Protein AF-0000000085035327 (afdb_homodimer)

pLDDT: mean 97.81, std 3.13, range [73.12, 98.94]

Sequence (186 aa):
MPELVRAHLRIYGRVQGVFFRSTMREVALELGVNGWVRNMPDGSVEAVVEGEREKVEELIKWAHRGPPLAKVERVEVRWESYRGDWEGFSVVRMPELVRAHLRIYGRVQGVFFRSTMREVALELGVNGWVRNMPDGSVEAVVEGEREKVEELIKWAHRGPPLAKVERVEVRWESYRGDWEGFSVVR

Radius of gyration: 16.23 Å; Cα contacts (8 Å, |Δi|>4): 440; chains: 2; bounding box: 36×45×38 Å

InterPro domains:
  IPR001792 Acylphosphatase-like domain [PF00708] (8-90)
  IPR001792 Acylphosphatase-like domain [PS51160] (6-93)
  IPR017968 Acylphosphatase, conserved site [PS00150] (11-21)
  IPR017968 Acylphosphatase, conserved site [PS00151] (35-51)
  IPR020456 Acylphosphatase [PR00112] (6-21)
  IPR020456 Acylphosphatase [PR00112] (27-52)
  IPR020456 Acylphosphatase [PTHR47268] (5-91)
  IPR036046 Acylphosphatase-like domain superfamily [SSF54975] (3-92)

Organism: Korarchaeum cryptofilum (strain OPF8) (NCBI:txid374847)

Secondary structure (DSSP, 8-state):
-PPEEEEEEEEEEE-SSSSHHHHHHHHHHHHT-EEEEEE-TTS-EEEEEEEEHHHHHHHHHHHTT-STT-EEEEEEEEEEE-----SSEEE--/-PPEEEEEEEEEEE-SSSSHHHHHHHHHHHHT-EEEEEE-TTS-EEEEEEEEHHHHHHHHHHHTT-STT-EEEEEEEEEEE-----SSEEE--

Structure (mmCIF, N/CA/C/O backbone):
data_AF-0000000085035327-model_v1
#
loop_
_entity.id
_entity.type
_entity.pdbx_description
1 polymer Acylphosphatase
#
loop_
_atom_site.group_PDB
_atom_site.id
_atom_site.type_symbol
_atom_site.label_atom_id
_atom_site.label_alt_id
_atom_site.label_comp_id
_atom_site.label_asym_id
_atom_site.label_entity_id
_atom_site.label_seq_id
_atom_site.pdbx_PDB_ins_code
_atom_site.Cartn_x
_atom_site.Cartn_y
_atom_site.Cartn_z
_atom_site.occupancy
_atom_site.B_iso_or_equiv
_atom_site.auth_seq_id
_atom_site.auth_comp_id
_atom_site.auth_asym_id
_atom_site.auth_atom_id
_atom_site.pdbx_PDB_model_num
ATOM 1 N N . MET A 1 1 ? -17.453 -12.453 9.977 1 73.25 1 MET A N 1
ATOM 2 C CA . MET A 1 1 ? -16.688 -13.266 9.039 1 73.25 1 MET A CA 1
ATOM 3 C C . MET A 1 1 ? -15.57 -12.438 8.398 1 73.25 1 MET A C 1
ATOM 5 O O . MET A 1 1 ? -15.711 -11.227 8.227 1 73.25 1 MET A O 1
ATOM 9 N N . PRO A 1 2 ? -14.414 -12.992 8.227 1 86.5 2 PRO A N 1
ATOM 10 C CA . PRO A 1 2 ? -13.375 -12.141 7.656 1 86.5 2 PRO A CA 1
ATOM 11 C C . PRO A 1 2 ? -13.734 -11.617 6.266 1 86.5 2 PRO A C 1
ATOM 13 O O . PRO A 1 2 ? -14.398 -12.32 5.496 1 86.5 2 PRO A O 1
ATOM 16 N N . GLU A 1 3 ? -13.461 -10.336 5.969 1 93.69 3 GLU A N 1
ATOM 17 C CA . GLU A 1 3 ? -13.719 -9.711 4.672 1 93.69 3 GLU A CA 1
ATOM 18 C C . GLU A 1 3 ? -12.781 -10.266 3.6 1 93.69 3 GLU A C 1
ATOM 20 O O . GLU A 1 3 ? -11.562 -10.297 3.783 1 93.69 3 GLU A O 1
ATOM 25 N N . LEU A 1 4 ? -13.422 -10.883 2.527 1 97.88 4 LEU A N 1
ATOM 26 C CA . LEU A 1 4 ? -12.641 -11.336 1.386 1 97.88 4 LEU A CA 1
ATOM 27 C C . LEU A 1 4 ? -12.484 -10.227 0.352 1 97.88 4 LEU A C 1
ATOM 29 O O . LEU A 1 4 ? -13.453 -9.555 0.01 1 97.88 4 LEU A O 1
ATOM 33 N N . VAL A 1 5 ? -11.234 -10.086 -0.165 1 98.25 5 VAL A N 1
ATOM 34 C CA . VAL A 1 5 ? -10.977 -8.984 -1.091 1 98.25 5 VAL A CA 1
ATOM 35 C C . VAL A 1 5 ? -10.047 -9.453 -2.205 1 98.25 5 VAL A C 1
ATOM 37 O O . VAL A 1 5 ? -9.555 -10.586 -2.172 1 98.25 5 VAL A O 1
ATOM 40 N N . ARG A 1 6 ? -9.922 -8.609 -3.219 1 98.69 6 ARG A N 1
ATOM 41 C CA . ARG A 1 6 ? -8.938 -8.719 -4.293 1 98.69 6 ARG A CA 1
ATOM 42 C C . ARG A 1 6 ? -8.148 -7.422 -4.453 1 98.69 6 ARG A C 1
ATOM 44 O O . ARG A 1 6 ? -8.719 -6.328 -4.367 1 98.69 6 ARG A O 1
ATOM 51 N N . ALA A 1 7 ? -6.879 -7.52 -4.672 1 98.81 7 ALA A N 1
ATOM 52 C CA . ALA A 1 7 ? -6.027 -6.367 -4.949 1 98.81 7 ALA A CA 1
ATOM 53 C C . ALA A 1 7 ? -5.176 -6.602 -6.195 1 98.81 7 ALA A C 1
ATOM 55 O O . ALA A 1 7 ? -4.602 -7.684 -6.363 1 98.81 7 ALA A O 1
ATOM 56 N N . HIS A 1 8 ? -5.172 -5.668 -7.039 1 98.88 8 HIS A N 1
ATOM 57 C CA . HIS A 1 8 ? -4.258 -5.602 -8.172 1 98.88 8 HIS A CA 1
ATOM 58 C C . HIS A 1 8 ? -3.074 -4.688 -7.875 1 98.88 8 HIS A C 1
ATOM 60 O O . HIS A 1 8 ? -3.256 -3.504 -7.582 1 98.88 8 HIS A O 1
ATOM 66 N N . LEU A 1 9 ? -1.838 -5.242 -7.98 1 98.94 9 LEU A N 1
ATOM 67 C CA . LEU A 1 9 ? -0.626 -4.523 -7.598 1 98.94 9 LEU A CA 1
ATOM 68 C C . LEU A 1 9 ? 0.247 -4.246 -8.812 1 98.94 9 LEU A C 1
ATOM 70 O O . LEU A 1 9 ? 0.377 -5.094 -9.703 1 98.94 9 LEU A O 1
ATOM 74 N N . ARG A 1 10 ? 0.865 -3.064 -8.844 1 98.94 10 ARG A N 1
ATOM 75 C CA . ARG A 1 10 ? 2.01 -2.742 -9.688 1 98.94 10 ARG A CA 1
ATOM 76 C C . ARG A 1 10 ? 3.176 -2.223 -8.852 1 98.94 10 ARG A C 1
ATOM 78 O O . ARG A 1 10 ? 3.025 -1.265 -8.094 1 98.94 10 ARG A O 1
ATOM 85 N N . ILE A 1 11 ? 4.227 -2.883 -9 1 98.88 11 ILE A N 1
ATOM 86 C CA . ILE A 1 11 ? 5.391 -2.594 -8.172 1 98.88 11 ILE A CA 1
ATOM 87 C C . ILE A 1 11 ? 6.539 -2.102 -9.055 1 98.88 11 ILE A C 1
ATOM 89 O O . ILE A 1 11 ? 6.883 -2.738 -10.055 1 98.88 11 ILE A O 1
ATOM 93 N N . TYR A 1 12 ? 7.133 -0.943 -8.719 1 98.88 12 TYR A N 1
ATOM 94 C CA . TYR A 1 12 ? 8.148 -0.275 -9.523 1 98.88 12 TYR A CA 1
ATOM 95 C C . TYR A 1 12 ? 9.445 -0.12 -8.742 1 98.88 12 TYR A C 1
ATOM 97 O O . TYR A 1 12 ? 9.43 -0.033 -7.516 1 98.88 12 TYR A O 1
ATOM 105 N N . GLY A 1 13 ? 10.648 0.052 -9.492 1 98.69 13 GLY A N 1
ATOM 106 C CA . GLY A 1 13 ? 11.984 0.155 -8.938 1 98.69 13 GLY A CA 1
ATOM 107 C C . GLY A 1 13 ? 12.938 -0.904 -9.469 1 98.69 13 GLY A C 1
ATOM 108 O O . GLY A 1 13 ? 12.797 -1.354 -10.609 1 98.69 13 GLY A O 1
ATOM 109 N N . ARG A 1 14 ? 13.953 -1.215 -8.742 1 98.56 14 ARG A N 1
ATOM 110 C CA . ARG A 1 14 ? 14.758 -2.404 -9.016 1 98.56 14 ARG A CA 1
ATOM 111 C C . ARG A 1 14 ? 14.07 -3.66 -8.5 1 98.56 14 ARG A C 1
ATOM 113 O O . ARG A 1 14 ? 14.328 -4.102 -7.375 1 98.56 14 ARG A O 1
ATOM 120 N N . VAL A 1 15 ? 13.188 -4.234 -9.352 1 98.81 15 VAL A N 1
ATOM 121 C CA . VAL A 1 15 ? 12.305 -5.285 -8.844 1 98.81 15 VAL A CA 1
ATOM 122 C C . VAL A 1 15 ? 12.383 -6.508 -9.758 1 98.81 15 VAL A C 1
ATOM 124 O O . VAL A 1 15 ? 11.672 -7.492 -9.547 1 98.81 15 VAL A O 1
ATOM 127 N N . GLN A 1 16 ? 13.094 -6.395 -10.852 1 98.44 16 GLN A N 1
ATOM 128 C CA . GLN A 1 16 ? 13.398 -7.562 -11.664 1 98.44 16 GLN A CA 1
ATOM 129 C C . GLN A 1 16 ? 14.867 -7.961 -11.531 1 98.44 16 GLN A C 1
ATOM 131 O O . GLN A 1 16 ? 15.711 -7.129 -11.203 1 98.44 16 GLN A O 1
ATOM 136 N N . GLY A 1 17 ? 15.039 -9.312 -11.773 1 97.81 17 GLY A N 1
ATOM 137 C CA . GLY A 1 17 ? 16.391 -9.82 -11.602 1 97.81 17 GLY A CA 1
ATOM 138 C C . GLY A 1 17 ? 16.812 -9.922 -10.148 1 97.81 17 GLY A C 1
ATOM 139 O O . GLY A 1 17 ? 18 -10.016 -9.852 1 97.81 17 GLY A O 1
ATOM 140 N N . VAL A 1 18 ? 15.875 -9.898 -9.273 1 98.56 18 VAL A N 1
ATOM 141 C CA . VAL A 1 18 ? 16.172 -9.906 -7.844 1 98.56 18 VAL A CA 1
ATOM 142 C C . VAL A 1 18 ? 15.312 -10.945 -7.137 1 98.56 18 VAL A C 1
ATOM 144 O O . VAL A 1 18 ? 14.953 -10.773 -5.969 1 98.56 18 VAL A O 1
ATOM 147 N N . PHE A 1 19 ? 14.703 -11.938 -7.773 1 98.25 19 PHE A N 1
ATOM 148 C CA . PHE A 1 19 ? 13.914 -13.047 -7.266 1 98.25 19 PHE A CA 1
ATOM 149 C C . PHE A 1 19 ? 12.617 -12.547 -6.641 1 98.25 19 PHE A C 1
ATOM 151 O O . PHE A 1 19 ? 12.125 -13.125 -5.668 1 98.25 19 PHE A O 1
ATOM 158 N N . PHE A 1 20 ? 12.086 -11.492 -7.133 1 98.81 20 PHE A N 1
ATOM 159 C CA . PHE A 1 20 ? 10.867 -10.898 -6.586 1 98.81 20 PHE A CA 1
ATOM 160 C C . PHE A 1 20 ? 9.695 -11.875 -6.691 1 98.81 20 PHE A C 1
ATOM 162 O O . PHE A 1 20 ? 8.992 -12.109 -5.707 1 98.81 20 PHE A O 1
ATOM 169 N N . ARG A 1 21 ? 9.555 -12.414 -7.875 1 98.81 21 ARG A N 1
ATOM 170 C CA . ARG A 1 21 ? 8.398 -13.266 -8.148 1 98.81 21 ARG A CA 1
ATOM 171 C C . ARG A 1 21 ? 8.43 -14.516 -7.273 1 98.81 21 ARG A C 1
ATOM 173 O O . ARG A 1 21 ? 7.422 -14.883 -6.668 1 98.81 21 ARG A O 1
ATOM 180 N N . SER A 1 22 ? 9.547 -15.133 -7.23 1 98.56 22 SER A N 1
ATOM 181 C CA . SER A 1 22 ? 9.656 -16.375 -6.461 1 98.56 22 SER A CA 1
ATOM 182 C C . SER A 1 22 ? 9.43 -16.125 -4.973 1 98.56 22 SER A C 1
ATOM 184 O O . SER A 1 22 ? 8.734 -16.891 -4.305 1 98.56 22 SER A O 1
ATOM 186 N N . THR A 1 23 ? 10.008 -15.078 -4.465 1 98.81 23 THR A N 1
ATOM 187 C CA . THR A 1 23 ? 9.859 -14.75 -3.049 1 98.81 23 THR A CA 1
ATOM 188 C C . THR A 1 23 ? 8.422 -14.352 -2.732 1 98.81 23 THR A C 1
ATOM 190 O O . THR A 1 23 ? 7.879 -14.734 -1.693 1 98.81 23 THR A O 1
ATOM 193 N N . MET A 1 24 ? 7.781 -13.547 -3.645 1 98.81 24 MET A N 1
ATOM 194 C CA . MET A 1 24 ? 6.387 -13.18 -3.43 1 98.81 24 MET A CA 1
ATOM 195 C C . MET A 1 24 ? 5.504 -14.43 -3.348 1 98.81 24 MET A C 1
ATOM 197 O O . MET A 1 24 ? 4.59 -14.492 -2.525 1 98.81 24 MET A O 1
ATOM 201 N N . ARG A 1 25 ? 5.781 -15.344 -4.199 1 98.88 25 ARG A N 1
ATOM 202 C CA . ARG A 1 25 ? 5.02 -16.578 -4.168 1 98.88 25 ARG A CA 1
ATOM 203 C C . ARG A 1 25 ? 5.156 -17.266 -2.812 1 98.88 25 ARG A C 1
ATOM 205 O O . ARG A 1 25 ? 4.168 -17.75 -2.248 1 98.88 25 ARG A O 1
ATOM 212 N N . GLU A 1 26 ? 6.305 -17.391 -2.262 1 98.81 26 GLU A N 1
ATOM 213 C CA . GLU A 1 26 ? 6.531 -18 -0.959 1 98.81 26 GLU A CA 1
ATOM 214 C C . GLU A 1 26 ? 5.766 -17.266 0.139 1 98.81 26 GLU A C 1
ATOM 216 O O . GLU A 1 26 ? 5.109 -17.906 0.972 1 98.81 26 GLU A O 1
ATOM 221 N N . VAL A 1 27 ? 5.852 -15.969 0.142 1 98.81 27 VAL A N 1
ATOM 222 C CA . VAL A 1 27 ? 5.16 -15.148 1.132 1 98.81 27 VAL A CA 1
ATOM 223 C C . VAL A 1 27 ? 3.65 -15.352 1.004 1 98.81 27 VAL A C 1
ATOM 225 O O . VAL A 1 27 ? 2.951 -15.508 2.006 1 98.81 27 VAL A O 1
ATOM 228 N N . ALA A 1 28 ? 3.137 -15.312 -0.237 1 98.88 28 ALA A N 1
ATOM 229 C CA . ALA A 1 28 ? 1.71 -15.484 -0.497 1 98.88 28 ALA A CA 1
ATOM 230 C C . ALA A 1 28 ? 1.211 -16.828 0.036 1 98.88 28 ALA A C 1
ATOM 232 O O . ALA A 1 28 ? 0.159 -16.891 0.675 1 98.88 28 ALA A O 1
ATOM 233 N N . LEU A 1 29 ? 1.934 -17.828 -0.194 1 98.75 29 LEU A N 1
ATOM 234 C CA . LEU A 1 29 ? 1.554 -19.172 0.25 1 98.75 29 LEU A CA 1
ATOM 235 C C . LEU A 1 29 ? 1.565 -19.25 1.772 1 98.75 29 LEU A C 1
ATOM 237 O O . LEU A 1 29 ? 0.668 -19.859 2.371 1 98.75 29 LEU A O 1
ATOM 241 N N . GLU A 1 30 ? 2.525 -18.734 2.393 1 98.81 30 GLU A N 1
ATOM 242 C CA . GLU A 1 30 ? 2.6 -18.703 3.852 1 98.81 30 GLU A CA 1
ATOM 243 C C . GLU A 1 30 ? 1.402 -17.969 4.449 1 98.81 30 GLU A C 1
ATOM 245 O O . GLU A 1 30 ? 0.891 -18.359 5.5 1 98.81 30 GLU A O 1
ATOM 250 N N . LEU A 1 31 ? 0.979 -16.922 3.807 1 98.56 31 LEU A N 1
ATOM 251 C CA . LEU A 1 31 ? -0.127 -16.109 4.289 1 98.56 31 LEU A CA 1
ATOM 252 C C . LEU A 1 31 ? -1.468 -16.75 3.959 1 98.56 31 LEU A C 1
ATOM 254 O O . LEU A 1 31 ? -2.5 -16.375 4.52 1 98.56 31 LEU A O 1
ATOM 258 N N . GLY A 1 32 ? -1.414 -17.641 3.016 1 98.5 32 GLY A N 1
ATOM 259 C CA . GLY A 1 32 ? -2.639 -18.312 2.615 1 98.5 32 GLY A CA 1
ATOM 260 C C . GLY A 1 32 ? -3.49 -17.484 1.668 1 98.5 32 GLY A C 1
ATOM 261 O O . GLY A 1 32 ? -4.723 -17.531 1.736 1 98.5 32 GLY A O 1
ATOM 262 N N . VAL A 1 33 ? -2.926 -16.688 0.826 1 98.69 33 VAL A N 1
ATOM 263 C CA . VAL A 1 33 ? -3.654 -15.922 -0.178 1 98.69 33 VAL A CA 1
ATOM 264 C C . VAL A 1 33 ? -3.404 -16.516 -1.563 1 98.69 33 VAL A C 1
ATOM 266 O O . VAL A 1 33 ? -2.432 -17.234 -1.769 1 98.69 33 VAL A O 1
ATOM 269 N N . ASN A 1 34 ? -4.309 -16.203 -2.494 1 98.88 34 ASN A N 1
ATOM 270 C CA . ASN A 1 34 ? -4.293 -16.781 -3.832 1 98.88 34 ASN A CA 1
ATOM 271 C C . ASN A 1 34 ? -4.051 -15.727 -4.902 1 98.88 34 ASN A C 1
ATOM 273 O O . ASN A 1 34 ? -4.246 -14.531 -4.656 1 98.88 34 ASN A O 1
ATOM 277 N N . GLY A 1 35 ? -3.617 -16.125 -6.117 1 98.81 35 GLY A N 1
ATOM 278 C CA . GLY A 1 35 ? -3.418 -15.188 -7.219 1 98.81 35 GLY A CA 1
ATOM 279 C C . GLY A 1 35 ? -2.197 -15.516 -8.055 1 98.81 35 GLY A C 1
ATOM 280 O O . GLY A 1 35 ? -1.88 -16.688 -8.281 1 98.81 35 GLY A O 1
ATOM 281 N N . TRP A 1 36 ? -1.541 -14.398 -8.609 1 98.94 36 TRP A N 1
ATOM 282 C CA . TRP A 1 36 ? -0.37 -14.609 -9.453 1 98.94 36 TRP A CA 1
ATOM 283 C C . TRP A 1 36 ? 0.516 -13.367 -9.484 1 98.94 36 TRP A C 1
ATOM 285 O O . TRP A 1 36 ? 0.094 -12.289 -9.062 1 98.94 36 TRP A O 1
ATOM 295 N N . VAL A 1 37 ? 1.728 -13.57 -9.883 1 98.94 37 VAL A N 1
ATOM 296 C CA . VAL A 1 37 ? 2.713 -12.508 -10.055 1 98.94 37 VAL A CA 1
ATOM 297 C C . VAL A 1 37 ? 3.459 -12.703 -11.375 1 98.94 37 VAL A C 1
ATOM 299 O O . VAL A 1 37 ? 3.707 -13.836 -11.797 1 98.94 37 VAL A O 1
ATOM 302 N N . ARG A 1 38 ? 3.867 -11.617 -11.992 1 98.75 38 ARG A N 1
ATOM 303 C CA . ARG A 1 38 ? 4.633 -11.695 -13.234 1 98.75 38 ARG A CA 1
ATOM 304 C C . ARG A 1 38 ? 5.496 -10.461 -13.43 1 98.75 38 ARG A C 1
ATOM 306 O O . ARG A 1 38 ? 5.199 -9.398 -12.883 1 98.75 38 ARG A O 1
ATOM 313 N N . ASN A 1 39 ? 6.531 -10.602 -14.25 1 98.69 39 ASN A N 1
ATOM 314 C CA . ASN A 1 39 ? 7.316 -9.469 -14.719 1 98.69 39 ASN A CA 1
ATOM 315 C C . ASN A 1 39 ? 6.652 -8.781 -15.914 1 98.69 39 ASN A C 1
ATOM 317 O O . ASN A 1 39 ? 6.109 -9.445 -16.797 1 98.69 39 ASN A O 1
ATOM 321 N N . MET A 1 40 ? 6.734 -7.465 -15.961 1 98.69 40 MET A N 1
ATOM 322 C CA . MET A 1 40 ? 6.211 -6.691 -17.078 1 98.69 40 MET A CA 1
ATOM 323 C C . MET A 1 40 ? 7.344 -6.184 -17.969 1 98.69 40 MET A C 1
ATOM 325 O O . MET A 1 40 ? 8.461 -5.965 -17.484 1 98.69 40 MET A O 1
ATOM 329 N N . PRO A 1 41 ? 7.062 -5.957 -19.25 1 97.75 41 PRO A N 1
ATOM 330 C CA . PRO A 1 41 ? 8.094 -5.496 -20.172 1 97.75 41 PRO A CA 1
ATOM 331 C C . PRO A 1 41 ? 8.695 -4.148 -19.766 1 97.75 41 PRO A C 1
ATOM 333 O O . PRO A 1 41 ? 9.844 -3.85 -20.109 1 97.75 41 PRO A O 1
ATOM 336 N N . ASP A 1 42 ? 8.023 -3.369 -19.016 1 98.19 42 ASP A N 1
ATOM 337 C CA . ASP A 1 42 ? 8.484 -2.033 -18.641 1 98.19 42 ASP A CA 1
ATOM 338 C C . ASP A 1 42 ? 9.391 -2.08 -17.422 1 98.19 42 ASP A C 1
ATOM 340 O O . ASP A 1 42 ? 9.773 -1.039 -16.875 1 98.19 42 ASP A O 1
ATOM 344 N N . GLY A 1 43 ? 9.656 -3.232 -16.906 1 98.44 43 GLY A N 1
ATOM 345 C CA . GLY A 1 43 ? 10.57 -3.385 -15.797 1 98.44 43 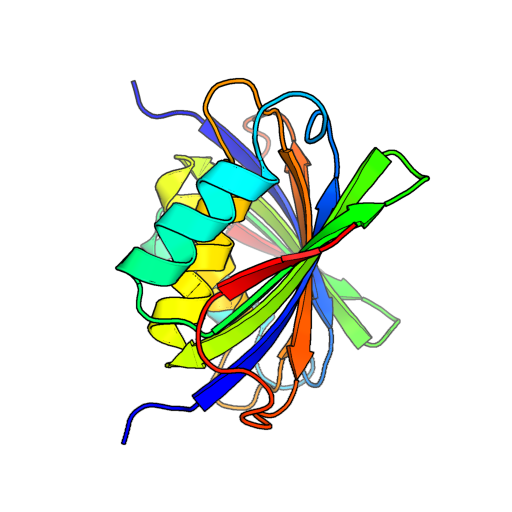GLY A CA 1
ATOM 346 C C . GLY A 1 43 ? 9.867 -3.516 -14.461 1 98.44 43 GLY A C 1
ATOM 347 O O . GLY A 1 43 ? 10.508 -3.795 -13.438 1 98.44 43 GLY A O 1
ATOM 348 N N . SER A 1 44 ? 8.562 -3.34 -14.469 1 98.75 44 SER A N 1
ATOM 349 C CA . SER A 1 44 ? 7.797 -3.459 -13.227 1 98.75 44 SER A CA 1
ATOM 350 C C . SER A 1 44 ? 7.367 -4.898 -12.984 1 98.75 44 SER A C 1
ATOM 352 O O . SER A 1 44 ? 7.617 -5.781 -13.805 1 98.75 44 SER A O 1
ATOM 354 N N . VAL A 1 45 ? 6.848 -5.105 -11.734 1 98.88 45 VAL A N 1
ATOM 355 C CA . VAL A 1 45 ? 6.207 -6.363 -11.367 1 98.88 45 VAL A CA 1
ATOM 356 C C . VAL A 1 45 ? 4.707 -6.145 -11.18 1 98.88 45 VAL A C 1
ATOM 358 O O . VAL A 1 45 ? 4.289 -5.145 -10.586 1 98.88 45 VAL A O 1
ATOM 361 N N . GLU A 1 46 ? 3.988 -7.066 -11.75 1 98.94 46 GLU A N 1
ATOM 362 C CA . GLU A 1 46 ? 2.535 -7.055 -11.617 1 98.94 46 GLU A CA 1
ATOM 363 C C . GLU A 1 46 ? 2.047 -8.266 -10.82 1 98.94 46 GLU A C 1
ATOM 365 O O . GLU A 1 46 ? 2.562 -9.375 -10.984 1 98.94 46 GLU A O 1
ATOM 370 N N . ALA A 1 47 ? 1.01 -8.047 -9.977 1 98.94 47 ALA A N 1
ATOM 371 C CA . ALA A 1 47 ? 0.424 -9.172 -9.25 1 98.94 47 ALA A CA 1
ATOM 372 C C . ALA A 1 47 ? -1.062 -8.938 -8.992 1 98.94 47 ALA A C 1
ATOM 374 O O . ALA A 1 47 ? -1.504 -7.797 -8.852 1 98.94 47 ALA A O 1
ATOM 375 N N . VAL A 1 48 ? -1.817 -10.031 -8.938 1 98.88 48 VAL A N 1
ATOM 376 C CA . VAL A 1 48 ? -3.176 -10.047 -8.406 1 98.88 48 VAL A CA 1
ATOM 377 C C . VAL A 1 48 ? -3.252 -10.992 -7.211 1 98.88 48 VAL A C 1
ATOM 379 O O . VAL A 1 48 ? -2.752 -12.117 -7.27 1 98.88 48 VAL A O 1
ATOM 382 N N . VAL A 1 49 ? -3.84 -10.508 -6.164 1 98.81 49 VAL A N 1
ATOM 383 C CA . VAL A 1 49 ? -3.887 -11.258 -4.914 1 98.81 49 VAL A CA 1
ATOM 384 C C . VAL A 1 49 ? -5.316 -11.289 -4.379 1 98.81 49 VAL A C 1
ATOM 386 O O . VAL A 1 49 ? -6.008 -10.266 -4.387 1 98.81 49 VAL A O 1
ATOM 389 N N . GLU A 1 50 ? -5.734 -12.438 -3.85 1 98.62 50 GLU A N 1
ATOM 390 C CA . GLU A 1 50 ? -7.066 -12.625 -3.279 1 98.62 50 GLU A CA 1
ATOM 391 C C . GLU A 1 50 ? -6.992 -13.352 -1.94 1 98.62 50 GLU A C 1
ATOM 393 O O . GLU A 1 50 ? -6.164 -14.25 -1.759 1 98.62 50 GLU A O 1
ATOM 398 N N . GLY A 1 51 ? -7.949 -12.969 -1.03 1 98.44 51 GLY A N 1
ATOM 399 C CA . GLY A 1 51 ? -8.039 -13.625 0.262 1 98.44 51 GLY A CA 1
ATOM 400 C C . GLY A 1 51 ? -8.602 -12.727 1.35 1 98.44 51 GLY A C 1
ATOM 401 O O . GLY A 1 51 ? -9.305 -11.758 1.061 1 98.44 51 GLY A O 1
ATOM 402 N N . GLU A 1 52 ? -8.367 -13.148 2.584 1 98.25 52 GLU A N 1
ATOM 403 C CA . GLU A 1 52 ? -8.766 -12.305 3.705 1 98.25 52 GLU A CA 1
ATOM 404 C C . GLU A 1 52 ? -8.047 -10.953 3.66 1 98.25 52 GLU A C 1
ATOM 406 O O . GLU A 1 52 ? -6.836 -10.898 3.428 1 98.25 52 GLU A O 1
ATOM 411 N N . ARG A 1 53 ? -8.789 -9.914 3.891 1 97.75 53 ARG A N 1
ATOM 412 C CA . ARG A 1 53 ? -8.273 -8.562 3.748 1 97.75 53 ARG A CA 1
ATOM 413 C C . ARG A 1 53 ? -6.973 -8.383 4.531 1 97.75 53 ARG A C 1
ATOM 415 O O . ARG A 1 53 ? -5.996 -7.844 4.008 1 97.75 53 ARG A O 1
ATOM 422 N N . GLU A 1 54 ? -6.953 -8.844 5.754 1 97.44 54 GLU A N 1
ATOM 423 C CA . GLU A 1 54 ? -5.777 -8.664 6.602 1 97.44 54 GLU A CA 1
ATOM 424 C C . GLU A 1 54 ? -4.555 -9.359 6.004 1 97.44 54 GLU A C 1
ATOM 426 O O . GLU A 1 54 ? -3.438 -8.844 6.094 1 97.44 54 GLU A O 1
ATOM 431 N N . LYS A 1 55 ? -4.758 -10.484 5.469 1 98.56 55 LYS A N 1
ATOM 432 C CA . LYS A 1 55 ? -3.666 -11.25 4.863 1 98.56 55 LYS A CA 1
ATOM 433 C C . LYS A 1 55 ? -3.182 -10.586 3.58 1 98.56 55 LYS A C 1
ATOM 435 O O . LYS A 1 55 ? -1.98 -10.547 3.307 1 98.56 55 LYS A O 1
ATOM 440 N N . VAL A 1 56 ? -4.125 -10.055 2.803 1 98.75 56 VAL A N 1
ATOM 441 C CA . VAL A 1 56 ? -3.773 -9.312 1.595 1 98.75 56 VAL A CA 1
ATOM 442 C C . VAL A 1 56 ? -2.971 -8.07 1.967 1 98.75 56 VAL A C 1
ATOM 444 O O . VAL A 1 56 ? -1.961 -7.758 1.328 1 98.75 56 VAL A O 1
ATOM 447 N N . GLU A 1 57 ? -3.4 -7.383 2.992 1 98.25 57 GLU A N 1
ATOM 448 C CA . GLU A 1 57 ? -2.693 -6.195 3.463 1 98.25 57 GLU A CA 1
ATOM 449 C C . GLU A 1 57 ? -1.278 -6.543 3.922 1 98.25 57 GLU A C 1
ATOM 451 O O . GLU A 1 57 ? -0.35 -5.754 3.736 1 98.25 57 GLU A O 1
ATOM 456 N N . GLU A 1 58 ? -1.124 -7.695 4.504 1 98.38 58 GLU A N 1
ATOM 457 C CA . GLU A 1 58 ? 0.207 -8.133 4.914 1 98.38 58 GLU A CA 1
ATOM 458 C C . GLU A 1 58 ? 1.109 -8.367 3.707 1 98.38 58 GLU A C 1
ATOM 460 O O . GLU A 1 58 ? 2.297 -8.039 3.74 1 98.38 58 GLU A O 1
ATOM 465 N N . LEU A 1 59 ? 0.583 -8.945 2.686 1 98.81 59 LEU A N 1
ATOM 466 C CA . LEU A 1 59 ? 1.378 -9.148 1.479 1 98.81 59 LEU A CA 1
ATOM 467 C C . LEU A 1 59 ? 1.76 -7.812 0.85 1 98.81 59 LEU A C 1
ATOM 469 O O . LEU A 1 59 ? 2.873 -7.656 0.343 1 98.81 59 LEU A O 1
ATOM 473 N N . ILE A 1 60 ? 0.814 -6.887 0.848 1 98.81 60 ILE A N 1
ATOM 474 C CA . ILE A 1 60 ? 1.081 -5.559 0.312 1 98.81 60 ILE A CA 1
ATOM 475 C C . ILE A 1 60 ? 2.188 -4.887 1.121 1 98.81 60 ILE A C 1
ATOM 477 O O . ILE A 1 60 ? 3.084 -4.254 0.556 1 98.81 60 ILE A O 1
ATOM 481 N N . LYS A 1 61 ? 2.104 -5.039 2.436 1 98.38 61 LYS A N 1
ATOM 482 C CA . LYS A 1 61 ? 3.158 -4.527 3.305 1 98.38 61 LYS A CA 1
ATOM 483 C C . LYS A 1 61 ? 4.52 -5.094 2.912 1 98.38 61 LYS A C 1
ATOM 485 O O . LYS A 1 61 ? 5.492 -4.348 2.777 1 98.38 61 LYS A O 1
ATOM 490 N N . TRP A 1 62 ? 4.609 -6.328 2.695 1 98.62 62 TRP A N 1
ATOM 491 C CA . TRP A 1 62 ? 5.848 -6.961 2.252 1 98.62 62 TRP A CA 1
ATOM 492 C C . TRP A 1 62 ? 6.297 -6.402 0.907 1 98.62 62 TRP A C 1
ATOM 494 O O . TRP A 1 62 ? 7.488 -6.18 0.688 1 98.62 62 TRP A O 1
ATOM 504 N N . ALA A 1 63 ? 5.328 -6.215 -0.042 1 98.75 63 ALA A N 1
ATOM 505 C CA . ALA A 1 63 ? 5.637 -5.766 -1.397 1 98.75 63 ALA A CA 1
ATOM 506 C C . ALA A 1 63 ? 6.316 -4.402 -1.384 1 98.75 63 ALA A C 1
ATOM 508 O O . ALA A 1 63 ? 7.074 -4.066 -2.299 1 98.75 63 ALA A O 1
ATOM 509 N N . HIS A 1 64 ? 6.066 -3.588 -0.375 1 98.25 64 HIS A N 1
ATOM 510 C CA . HIS A 1 64 ? 6.711 -2.287 -0.233 1 98.25 64 HIS A CA 1
ATOM 511 C C . HIS A 1 64 ? 8.195 -2.438 0.077 1 98.25 64 HIS A C 1
ATOM 513 O O . HIS A 1 64 ? 8.969 -1.49 -0.087 1 98.25 64 HIS A O 1
ATOM 519 N N . ARG A 1 65 ? 8.609 -3.602 0.522 1 96.88 65 ARG A N 1
ATOM 520 C CA . ARG A 1 65 ? 10 -3.898 0.839 1 96.88 65 ARG A CA 1
ATOM 521 C C . ARG A 1 65 ? 10.633 -4.766 -0.243 1 96.88 65 ARG A C 1
ATOM 523 O O . ARG A 1 65 ? 11.648 -4.387 -0.831 1 96.88 65 ARG A O 1
ATOM 530 N N . GLY A 1 66 ? 9.906 -5.852 -0.524 1 98.12 66 GLY A N 1
ATOM 531 C CA . GLY A 1 66 ? 10.414 -6.812 -1.489 1 98.12 66 GLY A CA 1
ATOM 532 C C . GLY A 1 66 ? 11.523 -7.691 -0.933 1 98.12 66 GLY A C 1
ATOM 533 O O . GLY A 1 66 ? 11.773 -7.688 0.273 1 98.12 66 GLY A O 1
ATOM 534 N N . PRO A 1 67 ? 12.102 -8.516 -1.873 1 98.44 67 PRO A N 1
ATOM 535 C CA . PRO A 1 67 ? 13.242 -9.336 -1.438 1 98.44 67 PRO A CA 1
ATOM 536 C C . PRO A 1 67 ? 14.484 -8.5 -1.148 1 98.44 67 PRO A C 1
ATOM 538 O O . PRO A 1 67 ? 14.523 -7.309 -1.472 1 98.44 67 PRO A O 1
ATOM 541 N N . PRO A 1 68 ? 15.492 -9.086 -0.536 1 96.88 68 PRO A N 1
ATOM 542 C CA . PRO A 1 68 ? 16.641 -8.344 -0.013 1 96.88 68 PRO A CA 1
ATOM 543 C C . PRO A 1 68 ? 17.344 -7.508 -1.081 1 96.88 68 PRO A C 1
ATOM 545 O O . PRO A 1 68 ? 17.797 -6.398 -0.797 1 96.88 68 PRO A O 1
ATOM 548 N N . LEU A 1 69 ? 17.438 -7.945 -2.328 1 97.31 69 LEU A N 1
ATOM 549 C CA . LEU A 1 69 ? 18.188 -7.238 -3.359 1 97.31 69 LEU A CA 1
ATOM 550 C C . LEU A 1 69 ? 17.312 -6.223 -4.078 1 97.31 69 LEU A C 1
ATOM 552 O O . LEU A 1 69 ? 17.781 -5.484 -4.945 1 97.31 69 LEU A O 1
ATOM 556 N N . ALA A 1 70 ? 16.047 -6.113 -3.643 1 98.56 70 ALA A N 1
ATOM 557 C CA . ALA A 1 70 ? 15.109 -5.215 -4.309 1 98.56 70 ALA A CA 1
ATOM 558 C C . ALA A 1 70 ? 15.195 -3.805 -3.73 1 98.56 70 ALA A C 1
ATOM 560 O O . ALA A 1 70 ? 15.602 -3.623 -2.58 1 98.56 70 ALA A O 1
ATOM 561 N N . LYS A 1 71 ? 14.938 -2.803 -4.484 1 98.06 71 LYS A N 1
ATOM 562 C CA . LYS A 1 71 ? 14.688 -1.418 -4.098 1 98.06 71 LYS A CA 1
ATOM 563 C C . LYS A 1 71 ? 13.352 -0.925 -4.664 1 98.06 71 LYS A C 1
ATOM 565 O O . LYS A 1 71 ? 13.297 -0.446 -5.797 1 98.06 71 LYS A O 1
ATOM 570 N N . VAL A 1 72 ? 12.32 -0.962 -3.826 1 98.69 72 VAL A N 1
ATOM 571 C CA . VAL A 1 72 ? 10.984 -0.598 -4.273 1 98.69 72 VAL A CA 1
ATOM 572 C C . VAL A 1 72 ? 10.805 0.916 -4.195 1 98.69 72 VAL A C 1
ATOM 574 O O . VAL A 1 72 ? 11.008 1.517 -3.139 1 98.69 72 VAL A O 1
ATOM 577 N N . GLU A 1 73 ? 10.391 1.509 -5.312 1 98.62 73 GLU A N 1
ATOM 578 C CA . GLU A 1 73 ? 10.234 2.959 -5.398 1 98.62 73 GLU A CA 1
ATOM 579 C C . GLU A 1 73 ? 8.766 3.359 -5.34 1 98.62 73 GLU A C 1
ATOM 581 O O . GLU A 1 73 ? 8.438 4.445 -4.855 1 98.62 73 GLU A O 1
ATOM 586 N N . ARG A 1 74 ? 7.906 2.473 -5.852 1 98.75 74 ARG A N 1
ATOM 587 C CA . ARG A 1 74 ? 6.484 2.793 -5.945 1 98.75 74 ARG A CA 1
ATOM 588 C C . ARG A 1 74 ? 5.641 1.524 -5.973 1 98.75 74 ARG A C 1
ATOM 590 O O . ARG A 1 74 ? 5.988 0.553 -6.645 1 98.75 74 ARG A O 1
ATOM 597 N N . VAL A 1 75 ? 4.52 1.57 -5.27 1 98.88 75 VAL A N 1
ATOM 598 C CA . VAL A 1 75 ? 3.512 0.514 -5.316 1 98.88 75 VAL A CA 1
ATOM 599 C C . VAL A 1 75 ? 2.133 1.124 -5.562 1 98.88 75 VAL A C 1
ATOM 601 O O . VAL A 1 75 ? 1.711 2.029 -4.84 1 98.88 75 VAL A O 1
ATOM 604 N N . GLU A 1 76 ? 1.518 0.66 -6.523 1 98.88 76 GLU A N 1
ATOM 605 C CA . GLU A 1 76 ? 0.118 0.988 -6.777 1 98.88 76 GLU A CA 1
ATOM 606 C C . GLU A 1 76 ? -0.799 -0.168 -6.391 1 98.88 76 GLU A C 1
ATOM 608 O O . GLU A 1 76 ? -0.567 -1.312 -6.789 1 98.88 76 GLU A O 1
ATOM 613 N N . VAL A 1 77 ? -1.754 0.158 -5.633 1 98.88 77 VAL A N 1
ATOM 614 C CA . VAL A 1 77 ? -2.713 -0.847 -5.188 1 98.88 77 VAL A CA 1
ATOM 615 C C . VAL A 1 77 ? -4.117 -0.459 -5.645 1 98.88 77 VAL A C 1
ATOM 617 O O . VAL A 1 77 ? -4.629 0.598 -5.27 1 98.88 77 VAL A O 1
ATOM 620 N N . ARG A 1 78 ? -4.75 -1.31 -6.48 1 98.81 78 ARG A N 1
ATOM 621 C CA . ARG A 1 78 ? -6.156 -1.169 -6.848 1 98.81 78 ARG A CA 1
ATOM 622 C C . ARG A 1 78 ? -7.004 -2.262 -6.207 1 98.81 78 ARG A C 1
ATOM 624 O O . ARG A 1 78 ? -6.816 -3.447 -6.488 1 98.81 78 ARG A O 1
ATOM 631 N N . TRP A 1 79 ? -7.945 -1.837 -5.414 1 98.5 79 TRP A N 1
ATOM 632 C CA . TRP A 1 79 ? -8.812 -2.779 -4.711 1 98.5 79 TRP A CA 1
ATOM 633 C C . TRP A 1 79 ? -9.992 -3.186 -5.582 1 98.5 79 TRP A C 1
ATOM 635 O O . TRP A 1 79 ? -10.594 -2.346 -6.254 1 98.5 79 TRP A O 1
ATOM 645 N N . GLU A 1 80 ? -10.266 -4.465 -5.566 1 97.69 80 GLU A N 1
ATOM 646 C CA . GLU A 1 80 ? -11.391 -5.023 -6.312 1 97.69 80 GLU A CA 1
ATOM 647 C C . GLU A 1 80 ? -12.18 -6.012 -5.461 1 97.69 80 GLU A C 1
ATOM 649 O O . GLU A 1 80 ? -11.719 -6.43 -4.398 1 97.69 80 GLU A O 1
ATOM 654 N N . SER A 1 81 ? -13.352 -6.34 -5.91 1 96.75 81 SER A N 1
ATOM 655 C CA . SER A 1 81 ? -14.148 -7.359 -5.234 1 96.75 81 SER A CA 1
ATOM 656 C C . SER A 1 81 ? -13.531 -8.742 -5.398 1 96.75 81 SER A C 1
ATOM 658 O O . SER A 1 81 ? -13.016 -9.078 -6.465 1 96.75 81 SER A O 1
ATOM 660 N N . TYR A 1 82 ? -13.68 -9.508 -4.367 1 97.88 82 TYR A N 1
ATOM 661 C CA . TYR A 1 82 ? -13.227 -10.898 -4.395 1 97.88 82 TYR A CA 1
ATOM 662 C C . TYR A 1 82 ? -13.961 -11.688 -5.473 1 97.88 82 TYR A C 1
ATOM 664 O O . TYR A 1 82 ? -15.172 -11.547 -5.641 1 97.88 82 TYR A O 1
ATOM 672 N N . ARG A 1 83 ? -13.25 -12.609 -6.223 1 97.88 83 ARG A N 1
ATOM 673 C CA . ARG A 1 83 ? -13.867 -13.422 -7.266 1 97.88 83 ARG A CA 1
ATOM 674 C C . ARG A 1 83 ? -13.609 -14.906 -7.027 1 97.88 83 ARG A C 1
ATOM 676 O O . ARG A 1 83 ? -14.344 -15.758 -7.531 1 97.88 83 ARG A O 1
ATOM 683 N N . GLY A 1 84 ? -12.539 -15.219 -6.289 1 96.69 84 GLY A N 1
ATOM 684 C CA . GLY A 1 84 ? -12.195 -16.609 -6.047 1 96.69 84 GLY A CA 1
ATOM 685 C C . GLY A 1 84 ? -11.711 -17.328 -7.289 1 96.69 84 GLY A C 1
ATOM 686 O O . GLY A 1 84 ? -12.07 -18.5 -7.516 1 96.69 84 GLY A O 1
ATOM 687 N N . ASP A 1 85 ? -10.859 -16.641 -8.133 1 95.75 85 ASP A N 1
ATOM 688 C CA . ASP A 1 85 ? -10.477 -17.141 -9.445 1 95.75 85 ASP A CA 1
ATOM 689 C C . ASP A 1 85 ? -9.328 -18.141 -9.344 1 95.75 85 ASP A C 1
ATOM 691 O O . ASP A 1 85 ? -9.086 -18.922 -10.273 1 95.75 85 ASP A O 1
ATOM 695 N N . TRP A 1 86 ? -8.648 -18.203 -8.281 1 96.06 86 TRP A N 1
ATOM 696 C CA . TRP A 1 86 ? -7.418 -18.984 -8.227 1 96.06 86 TRP A CA 1
ATOM 697 C C . TRP A 1 86 ? -7.363 -19.828 -6.949 1 96.06 86 TRP A C 1
ATOM 699 O O . TRP A 1 86 ? -7.926 -19.438 -5.922 1 96.06 86 TRP A O 1
ATOM 709 N N . GLU A 1 87 ? -6.73 -20.938 -7.117 1 95.38 87 GLU A N 1
ATOM 710 C CA . GLU A 1 87 ? -6.316 -21.781 -5.996 1 95.38 87 GLU A CA 1
ATOM 711 C C . GLU A 1 87 ? -4.797 -21.797 -5.859 1 95.38 87 GLU A C 1
ATOM 713 O O . GLU A 1 87 ? -4.094 -22.344 -6.719 1 95.38 87 GLU A O 1
ATOM 718 N N . GLY A 1 88 ? -4.367 -21.172 -4.805 1 97.94 88 GLY A N 1
ATOM 719 C CA . GLY A 1 88 ? -2.928 -21.062 -4.625 1 97.94 88 GLY A CA 1
ATOM 720 C C . GLY A 1 88 ? -2.355 -19.781 -5.227 1 97.94 88 GLY A C 1
ATOM 721 O O . GLY A 1 88 ? -3.094 -18.844 -5.508 1 97.94 88 GLY A O 1
ATOM 722 N N . PHE A 1 89 ? -1.015 -19.672 -5.367 1 98.75 89 PHE A N 1
ATOM 723 C CA . PHE A 1 89 ? -0.319 -18.5 -5.895 1 98.75 89 PHE A CA 1
ATOM 724 C C . PHE A 1 89 ? 0.74 -18.922 -6.91 1 98.75 89 PHE A C 1
A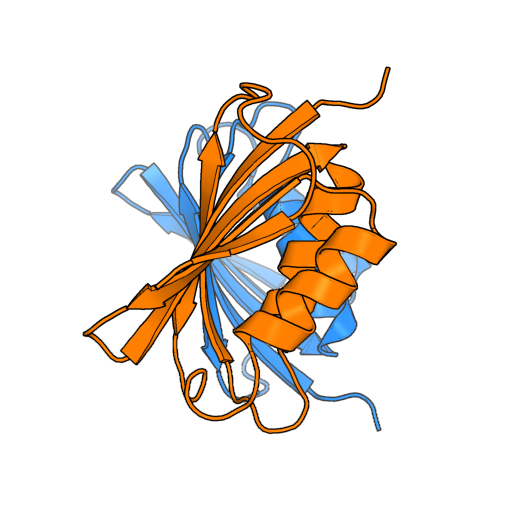TOM 726 O O . PHE A 1 89 ? 1.615 -19.734 -6.605 1 98.75 89 PHE A O 1
ATOM 733 N N . SER A 1 90 ? 0.727 -18.281 -8.164 1 98.56 90 SER A N 1
ATOM 734 C CA . SER A 1 90 ? 1.592 -18.781 -9.227 1 98.56 90 SER A CA 1
ATOM 735 C C . SER A 1 90 ? 2.473 -17.672 -9.781 1 98.56 90 SER A C 1
ATOM 737 O O . SER A 1 90 ? 2.082 -16.5 -9.781 1 98.56 90 SER A O 1
ATOM 739 N N . VAL A 1 91 ? 3.676 -18.031 -10.266 1 98.31 91 VAL A N 1
ATOM 740 C CA . VAL A 1 91 ? 4.508 -17.156 -11.094 1 98.31 91 VAL A CA 1
ATOM 741 C C . VAL A 1 91 ? 4.16 -17.359 -12.562 1 98.31 91 VAL A C 1
ATOM 743 O O . VAL A 1 91 ? 4.273 -18.484 -13.086 1 98.31 91 VAL A O 1
ATOM 746 N N . VAL A 1 92 ? 3.709 -16.234 -13.195 1 96.44 92 VAL A N 1
ATOM 747 C CA . VAL A 1 92 ? 3.283 -16.359 -14.586 1 96.44 92 VAL A CA 1
ATOM 748 C C . VAL A 1 92 ? 4.273 -15.633 -15.5 1 96.44 92 VAL A C 1
ATOM 750 O O . VAL A 1 92 ? 4.871 -14.633 -15.109 1 96.44 92 VAL A O 1
ATOM 753 N N . ARG A 1 93 ? 4.559 -16.047 -16.734 1 88.56 93 ARG A N 1
ATOM 754 C CA . ARG A 1 93 ? 5.5 -15.484 -17.703 1 88.56 93 ARG A CA 1
ATOM 755 C C . ARG A 1 93 ? 4.797 -14.531 -18.656 1 88.56 93 ARG A C 1
ATOM 757 O O . ARG A 1 93 ? 3.611 -14.703 -18.953 1 88.56 93 ARG A O 1
ATOM 764 N N . MET B 1 1 ? 19.359 0.707 14.156 1 73.12 1 MET B N 1
ATOM 765 C CA . MET B 1 1 ? 18.531 1.9 14.312 1 73.12 1 MET B CA 1
ATOM 766 C C . MET B 1 1 ? 17.328 1.849 13.391 1 73.12 1 MET B C 1
ATOM 768 O O . MET B 1 1 ? 17.375 1.244 12.32 1 73.12 1 MET B O 1
ATOM 772 N N . PRO B 1 2 ? 16.188 2.268 13.844 1 86.75 2 PRO B N 1
ATOM 773 C CA . PRO B 1 2 ? 15.047 2.145 12.922 1 86.75 2 PRO B CA 1
ATOM 774 C C . PRO B 1 2 ? 15.242 2.943 11.641 1 86.75 2 PRO B C 1
ATOM 776 O O . PRO B 1 2 ? 15.859 4.012 11.656 1 86.75 2 PRO B O 1
ATOM 779 N N . GLU B 1 3 ? 14.875 2.387 10.477 1 93.62 3 GLU B N 1
ATOM 780 C CA . GLU B 1 3 ? 14.977 3.045 9.18 1 93.62 3 GLU B CA 1
ATOM 781 C C . GLU B 1 3 ? 13.969 4.184 9.055 1 93.62 3 GLU B C 1
ATOM 783 O O . GLU B 1 3 ? 12.773 3.996 9.312 1 93.62 3 GLU B O 1
ATOM 788 N N . LEU B 1 4 ? 14.523 5.438 8.836 1 97.88 4 LEU B N 1
ATOM 789 C CA . LEU B 1 4 ? 13.648 6.586 8.586 1 97.88 4 LEU B CA 1
ATOM 790 C C . LEU B 1 4 ? 13.336 6.711 7.098 1 97.88 4 LEU B C 1
ATOM 792 O O . LEU B 1 4 ? 14.234 6.605 6.258 1 97.88 4 LEU B O 1
ATOM 796 N N . VAL B 1 5 ? 12.023 6.977 6.812 1 98.25 5 VAL B N 1
ATOM 797 C CA . VAL B 1 5 ? 11.625 7.027 5.41 1 98.25 5 VAL B CA 1
ATOM 798 C C . VAL B 1 5 ? 10.609 8.148 5.199 1 98.25 5 VAL B C 1
ATOM 800 O O . VAL B 1 5 ? 10.172 8.789 6.16 1 98.25 5 VAL B O 1
ATOM 803 N N . ARG B 1 6 ? 10.352 8.43 3.914 1 98.69 6 ARG B N 1
ATOM 804 C CA . ARG B 1 6 ? 9.273 9.297 3.449 1 98.69 6 ARG B CA 1
ATOM 805 C C . ARG B 1 6 ? 8.414 8.586 2.41 1 98.69 6 ARG B C 1
ATOM 807 O O . ARG B 1 6 ? 8.93 7.879 1.544 1 98.69 6 ARG B O 1
ATOM 814 N N . ALA B 1 7 ? 7.117 8.75 2.479 1 98.81 7 ALA B N 1
ATOM 815 C CA . ALA B 1 7 ? 6.188 8.227 1.481 1 98.81 7 ALA B CA 1
ATOM 816 C C . ALA B 1 7 ? 5.23 9.312 1.001 1 98.81 7 ALA B C 1
ATOM 818 O O . ALA B 1 7 ? 4.699 10.086 1.807 1 98.81 7 ALA B O 1
ATOM 819 N N . HIS B 1 8 ? 5.109 9.414 -0.253 1 98.88 8 HIS B N 1
ATOM 820 C CA . HIS B 1 8 ? 4.086 10.227 -0.899 1 98.88 8 HIS B CA 1
ATOM 821 C C . HIS B 1 8 ? 2.893 9.375 -1.325 1 98.88 8 HIS B C 1
ATOM 823 O O . HIS B 1 8 ? 3.047 8.43 -2.102 1 98.88 8 HIS B O 1
ATOM 829 N N . LEU B 1 9 ? 1.673 9.727 -0.835 1 98.94 9 LEU B N 1
ATOM 830 C CA . LEU B 1 9 ? 0.472 8.93 -1.053 1 98.94 9 LEU B CA 1
ATOM 831 C C . LEU B 1 9 ? -0.529 9.672 -1.927 1 98.94 9 LEU B C 1
ATOM 833 O O . LEU B 1 9 ? -0.703 10.891 -1.779 1 98.94 9 LEU B O 1
ATOM 837 N N . ARG B 1 10 ? -1.19 8.945 -2.809 1 98.94 10 ARG B N 1
ATOM 838 C CA . ARG B 1 10 ? -2.426 9.367 -3.465 1 98.94 10 ARG B CA 1
ATOM 839 C C . ARG B 1 10 ? -3.529 8.336 -3.262 1 98.94 10 ARG B C 1
ATOM 841 O O . ARG B 1 10 ? -3.352 7.152 -3.576 1 98.94 10 ARG B O 1
ATOM 848 N N . ILE B 1 11 ? -4.562 8.797 -2.717 1 98.88 11 ILE B N 1
ATOM 849 C CA . ILE B 1 11 ? -5.652 7.906 -2.33 1 98.88 11 ILE B CA 1
ATOM 850 C C . ILE B 1 11 ? -6.902 8.242 -3.139 1 98.88 11 ILE B C 1
ATOM 852 O O . ILE B 1 11 ? -7.309 9.406 -3.211 1 98.88 11 ILE B O 1
ATOM 856 N N . TYR B 1 12 ? -7.516 7.25 -3.797 1 98.88 12 TYR B N 1
ATOM 857 C CA . TYR B 1 12 ? -8.641 7.426 -4.711 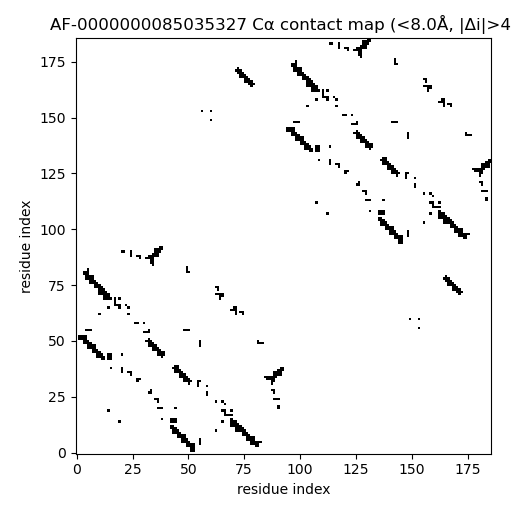1 98.88 12 TYR B CA 1
ATOM 858 C C . TYR B 1 12 ? -9.859 6.648 -4.23 1 98.88 12 TYR B C 1
ATOM 860 O O . TYR B 1 12 ? -9.727 5.621 -3.561 1 98.88 12 TYR B O 1
ATOM 868 N N . GLY B 1 13 ? -11.141 7.078 -4.699 1 98.69 13 GLY B N 1
ATOM 869 C CA . GLY B 1 13 ? -12.422 6.508 -4.312 1 98.69 13 GLY B CA 1
ATOM 870 C C . GLY B 1 13 ? -13.367 7.531 -3.707 1 98.69 13 GLY B C 1
ATOM 871 O O . GLY B 1 13 ? -13.32 8.711 -4.059 1 98.69 13 GLY B O 1
ATOM 872 N N . ARG B 1 14 ? -14.297 7.098 -2.92 1 98.56 14 ARG B N 1
ATOM 873 C CA . ARG B 1 14 ? -15.07 8 -2.068 1 98.56 14 ARG B CA 1
ATOM 874 C C . ARG B 1 14 ? -14.273 8.391 -0.828 1 98.56 14 ARG B C 1
ATOM 876 O O . ARG B 1 14 ? -14.406 7.766 0.224 1 98.56 14 ARG B O 1
ATOM 883 N N . VAL B 1 15 ? -13.445 9.445 -0.989 1 98.81 15 VAL B N 1
ATOM 884 C CA . VAL B 1 15 ? -12.477 9.734 0.06 1 98.81 15 VAL B CA 1
ATOM 885 C C . VAL B 1 15 ? -12.586 11.195 0.482 1 98.81 15 VAL B C 1
ATOM 887 O O . VAL B 1 15 ? -11.812 11.664 1.32 1 98.81 15 VAL B O 1
ATOM 890 N N . GLN B 1 16 ? -13.406 11.969 -0.196 1 98.44 16 GLN B N 1
ATOM 891 C CA . GLN B 1 16 ? -13.734 13.312 0.26 1 98.44 16 GLN B CA 1
ATOM 892 C C . GLN B 1 16 ? -15.156 13.375 0.806 1 98.44 16 GLN B C 1
ATOM 894 O O . GLN B 1 16 ? -16 12.555 0.435 1 98.44 16 GLN B O 1
ATOM 899 N N . GLY B 1 17 ? -15.281 14.383 1.74 1 97.81 17 GLY B N 1
ATOM 900 C CA . GLY B 1 17 ? -16.578 14.492 2.381 1 97.81 17 GLY B CA 1
ATOM 901 C C . GLY B 1 17 ? -16.844 13.391 3.381 1 97.81 17 GLY B C 1
ATOM 902 O O . GLY B 1 17 ? -18 13.141 3.746 1 97.81 17 GLY B O 1
ATOM 903 N N . VAL B 1 18 ? -15.836 12.711 3.812 1 98.56 18 VAL B N 1
ATOM 904 C CA . VAL B 1 18 ? -15.992 11.562 4.707 1 98.56 18 VAL B CA 1
ATOM 905 C C . VAL B 1 18 ? -15.008 11.688 5.871 1 98.56 18 VAL B C 1
ATOM 907 O O . VAL B 1 18 ? -14.547 10.68 6.406 1 98.56 18 VAL B O 1
ATOM 910 N N . PHE B 1 19 ? -14.414 12.836 6.195 1 98.25 19 PHE B N 1
ATOM 911 C CA . PHE B 1 19 ? -13.523 13.156 7.305 1 98.25 19 PHE B CA 1
ATOM 912 C C . PHE B 1 19 ? -12.195 12.414 7.16 1 98.25 19 PHE B C 1
ATOM 914 O O . PHE B 1 19 ? -11.586 12.031 8.156 1 98.25 19 PHE B O 1
ATOM 921 N N . PHE B 1 20 ? -11.781 12.188 5.977 1 98.81 20 PHE B N 1
ATOM 922 C CA . PHE B 1 20 ? -10.547 11.453 5.727 1 98.81 20 PHE B CA 1
ATOM 923 C C . PHE B 1 20 ? -9.352 12.188 6.316 1 98.81 20 PHE B C 1
ATOM 925 O O . PHE B 1 20 ? -8.539 11.602 7.031 1 98.81 20 PHE B O 1
ATOM 932 N N . ARG B 1 21 ? -9.281 13.477 6.004 1 98.81 21 ARG B N 1
ATOM 933 C CA . ARG B 1 21 ? -8.125 14.266 6.398 1 98.81 21 ARG B CA 1
ATOM 934 C C . ARG B 1 21 ? -8.008 14.344 7.918 1 98.81 21 ARG B C 1
ATOM 936 O O . ARG B 1 21 ? -6.926 14.148 8.477 1 98.81 21 ARG B O 1
ATOM 943 N N . SER B 1 22 ? -9.078 14.625 8.547 1 98.56 22 SER B N 1
ATOM 944 C CA . SER B 1 22 ? -9.055 14.773 10 1 98.56 22 SER B CA 1
ATOM 945 C C . SER B 1 22 ? -8.703 13.453 10.68 1 98.56 22 SER B C 1
ATOM 947 O O . SER B 1 22 ? -7.91 13.43 11.625 1 98.56 22 SER B O 1
ATOM 949 N N . THR B 1 23 ? -9.273 12.383 10.227 1 98.81 23 THR B N 1
ATOM 950 C CA . THR B 1 23 ? -9 11.078 10.812 1 98.81 23 THR B CA 1
ATOM 951 C C . THR B 1 23 ? -7.555 10.656 10.547 1 98.81 23 THR B C 1
ATOM 953 O O . THR B 1 23 ? -6.895 10.102 11.422 1 98.81 23 THR B O 1
ATOM 956 N N . MET B 1 24 ? -7.051 10.914 9.297 1 98.81 24 MET B N 1
ATOM 957 C CA . MET B 1 24 ? -5.656 10.586 9 1 98.81 24 MET B CA 1
ATOM 958 C C . MET B 1 24 ? -4.719 11.328 9.945 1 98.81 24 MET B C 1
ATOM 960 O O . MET B 1 24 ? -3.721 10.766 10.406 1 98.81 24 MET B O 1
ATOM 964 N N . ARG B 1 25 ? -5.035 12.555 10.172 1 98.88 25 ARG B N 1
ATOM 965 C CA . ARG B 1 25 ? -4.215 13.328 11.102 1 98.88 25 ARG B CA 1
ATOM 966 C C . ARG B 1 25 ? -4.184 12.672 12.477 1 98.88 25 ARG B C 1
ATOM 968 O O . ARG B 1 25 ? -3.123 12.562 13.094 1 98.88 25 ARG B O 1
ATOM 975 N N . GLU B 1 26 ? -5.258 12.242 13.016 1 98.81 26 GLU B N 1
ATOM 976 C CA . GLU B 1 26 ? -5.328 11.578 14.312 1 98.81 26 GLU B CA 1
ATOM 977 C C . GLU B 1 26 ? -4.492 10.305 14.328 1 98.81 26 GLU B C 1
ATOM 979 O O . GLU B 1 26 ? -3.734 10.062 15.266 1 98.81 26 GLU B O 1
ATOM 984 N N . VAL B 1 27 ? -4.637 9.492 13.305 1 98.81 27 VAL B N 1
ATOM 985 C CA . VAL B 1 27 ? -3.893 8.242 13.195 1 98.81 27 VAL B CA 1
ATOM 986 C C . VAL B 1 27 ? -2.396 8.539 13.125 1 98.81 27 VAL B C 1
ATOM 988 O O . VAL B 1 27 ? -1.595 7.883 13.789 1 98.81 27 VAL B O 1
ATOM 991 N N . ALA B 1 28 ? -2.012 9.523 12.297 1 98.88 28 ALA B N 1
ATOM 992 C CA . ALA B 1 28 ? -0.611 9.898 12.133 1 98.88 28 ALA B CA 1
ATOM 993 C C . ALA B 1 28 ? 0.002 10.32 13.461 1 98.88 28 ALA B C 1
ATOM 995 O O . ALA B 1 28 ? 1.113 9.914 13.797 1 98.88 28 ALA B O 1
ATOM 996 N N . LEU B 1 29 ? -0.682 11.086 14.188 1 98.75 29 LEU B N 1
ATOM 997 C CA . LEU B 1 29 ? -0.196 11.57 15.477 1 98.75 29 LEU B CA 1
ATOM 998 C C . LEU B 1 29 ? -0.055 10.422 16.469 1 98.75 29 LEU B C 1
ATOM 1000 O O . LEU B 1 29 ? 0.924 10.359 17.219 1 98.75 29 LEU B O 1
ATOM 1004 N N . GLU B 1 30 ? -0.982 9.562 16.531 1 98.81 30 GLU B N 1
ATOM 1005 C CA . GLU B 1 30 ? -0.916 8.383 17.391 1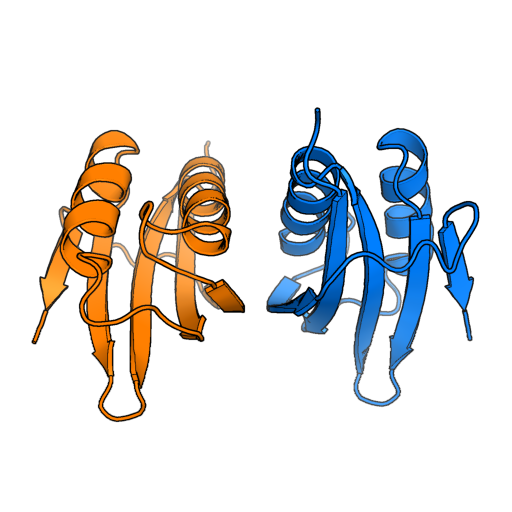 98.81 30 GLU B CA 1
ATOM 1006 C C . GLU B 1 30 ? 0.298 7.52 17.062 1 98.81 30 GLU B C 1
ATOM 1008 O O . GLU B 1 30 ? 0.928 6.957 17.953 1 98.81 30 GLU B O 1
ATOM 1013 N N . LEU B 1 31 ? 0.607 7.414 15.812 1 98.56 31 LEU B N 1
ATOM 1014 C CA . LEU B 1 31 ? 1.716 6.586 15.352 1 98.56 31 LEU B CA 1
ATOM 1015 C C . LEU B 1 31 ? 3.047 7.309 15.531 1 98.56 31 LEU B C 1
ATOM 1017 O O . LEU B 1 31 ? 4.109 6.684 15.477 1 98.56 31 LEU B O 1
ATOM 1021 N N . GLY B 1 32 ? 2.947 8.602 15.664 1 98.5 32 GLY B N 1
ATOM 1022 C CA . GLY B 1 32 ? 4.156 9.391 15.836 1 98.5 32 GLY B CA 1
ATOM 1023 C C . GLY B 1 32 ? 4.871 9.68 14.531 1 98.5 32 GLY B C 1
ATOM 1024 O O . GLY B 1 32 ? 6.102 9.711 14.484 1 98.5 32 GLY B O 1
ATOM 1025 N N . VAL B 1 33 ? 4.184 9.82 13.438 1 98.75 33 VAL B N 1
ATOM 1026 C CA . VAL B 1 33 ? 4.77 10.18 12.156 1 98.75 33 VAL B CA 1
ATOM 1027 C C . VAL B 1 33 ? 4.41 11.625 11.805 1 98.75 33 VAL B C 1
ATOM 1029 O O . VAL B 1 33 ? 3.453 12.18 12.352 1 98.75 33 VAL B O 1
ATOM 1032 N N . ASN B 1 34 ? 5.215 12.219 10.914 1 98.88 34 ASN B N 1
ATOM 1033 C CA . ASN B 1 34 ? 5.09 13.633 10.562 1 98.88 34 ASN B CA 1
ATOM 1034 C C . ASN B 1 34 ? 4.695 13.812 9.102 1 98.88 34 ASN B C 1
ATOM 1036 O O . ASN B 1 34 ? 4.855 12.898 8.289 1 98.88 34 ASN B O 1
ATOM 1040 N N . GLY B 1 35 ? 4.148 14.984 8.719 1 98.81 35 GLY B N 1
ATOM 1041 C CA . GLY B 1 35 ? 3.797 15.273 7.34 1 98.81 35 GLY B CA 1
ATOM 1042 C C . GLY B 1 35 ? 2.518 16.078 7.207 1 98.81 35 GLY B C 1
ATOM 1043 O O . GLY B 1 35 ? 2.236 16.953 8.031 1 98.81 35 GLY B O 1
ATOM 1044 N N . TRP B 1 36 ? 1.767 15.805 6.059 1 98.94 36 TRP B N 1
ATOM 1045 C CA . TRP B 1 36 ? 0.531 16.547 5.832 1 98.94 36 TRP B CA 1
ATOM 1046 C C . TRP B 1 36 ? -0.41 15.766 4.918 1 98.94 36 TRP B C 1
ATOM 1048 O O . TRP B 1 36 ? -0.001 14.797 4.273 1 98.94 36 TRP B O 1
ATOM 1058 N N . VAL B 1 37 ? -1.662 16.156 4.949 1 98.94 37 VAL B N 1
ATOM 1059 C CA . VAL B 1 37 ? -2.707 15.602 4.098 1 98.94 37 VAL B CA 1
ATOM 1060 C C . VAL B 1 37 ? -3.568 16.719 3.525 1 98.94 37 VAL B C 1
ATOM 1062 O O . VAL B 1 37 ? -3.797 17.734 4.188 1 98.94 37 VAL B O 1
ATOM 1065 N N . ARG B 1 38 ? -4.086 16.531 2.336 1 98.75 38 ARG B N 1
ATOM 1066 C CA . ARG B 1 38 ? -4.965 17.516 1.725 1 98.75 38 ARG B CA 1
ATOM 1067 C C . ARG B 1 38 ? -5.902 16.875 0.712 1 98.75 38 ARG B C 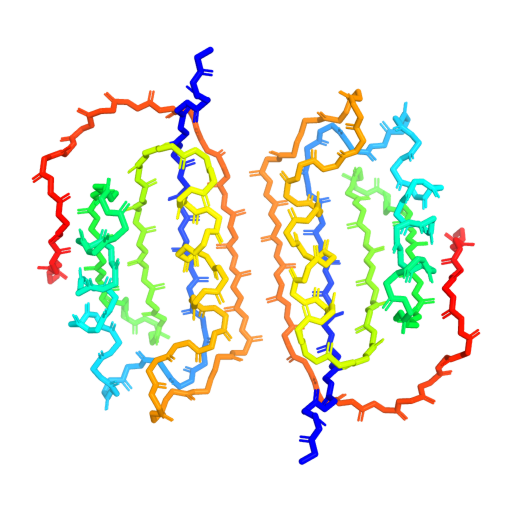1
ATOM 1069 O O . ARG B 1 38 ? -5.605 15.805 0.174 1 98.75 38 ARG B O 1
ATOM 1076 N N . ASN B 1 39 ? -7.004 17.547 0.431 1 98.69 39 ASN B N 1
ATOM 1077 C CA . ASN B 1 39 ? -7.883 17.188 -0.676 1 98.69 39 ASN B CA 1
ATOM 1078 C C . ASN B 1 39 ? -7.375 17.75 -2.002 1 98.69 39 ASN B C 1
ATOM 1080 O O . ASN B 1 39 ? -6.883 18.875 -2.061 1 98.69 39 ASN B O 1
ATOM 1084 N N . MET B 1 40 ? -7.539 16.969 -3.062 1 98.69 40 MET B N 1
ATOM 1085 C CA . MET B 1 40 ? -7.164 17.406 -4.402 1 98.69 40 MET B CA 1
ATOM 1086 C C . MET B 1 40 ? -8.398 17.75 -5.23 1 98.69 40 MET B C 1
ATOM 1088 O O . MET B 1 40 ? -9.469 17.172 -5.012 1 98.69 40 MET B O 1
ATOM 1092 N N . PRO B 1 41 ? -8.258 18.641 -6.203 1 97.75 41 PRO B N 1
ATOM 1093 C CA . PRO B 1 41 ? -9.406 19.031 -7.027 1 97.75 41 PRO B CA 1
ATOM 1094 C C . PRO B 1 41 ? -10.023 17.875 -7.793 1 97.75 41 PRO B C 1
ATOM 1096 O O . PRO B 1 41 ? -11.211 17.906 -8.125 1 97.75 41 PRO B O 1
ATOM 1099 N N . ASP B 1 42 ? -9.312 16.828 -8.023 1 98.19 42 ASP B N 1
ATOM 1100 C CA . ASP B 1 42 ? -9.797 15.695 -8.812 1 98.19 42 ASP B CA 1
ATOM 1101 C C . ASP B 1 42 ? -10.57 14.711 -7.945 1 98.19 42 ASP B C 1
ATOM 1103 O O . ASP B 1 42 ? -10.961 13.633 -8.414 1 98.19 42 ASP B O 1
ATOM 1107 N N . GLY B 1 43 ? -10.742 15 -6.703 1 98.5 43 GLY B N 1
ATOM 1108 C CA . GLY B 1 43 ? -11.539 14.172 -5.82 1 98.5 43 GLY B CA 1
ATOM 1109 C C . GLY B 1 43 ? -10.703 13.227 -4.973 1 98.5 43 GLY B C 1
ATOM 1110 O O . GLY B 1 43 ? -11.219 12.555 -4.078 1 98.5 43 GLY B O 1
ATOM 1111 N N . SER B 1 44 ? -9.406 13.188 -5.25 1 98.75 44 SER B N 1
ATOM 1112 C CA . SER B 1 44 ? -8.516 12.312 -4.48 1 98.75 44 SER B CA 1
ATOM 1113 C C . SER B 1 44 ? -7.996 13.023 -3.232 1 98.75 44 SER B C 1
ATOM 1115 O O . SER B 1 44 ? -8.297 14.195 -3.008 1 98.75 44 SER B O 1
ATOM 1117 N N . VAL B 1 45 ? -7.328 12.188 -2.359 1 98.88 45 VAL B N 1
ATOM 1118 C CA . VAL B 1 45 ? -6.594 12.695 -1.208 1 98.88 45 VAL B CA 1
ATOM 1119 C C . VAL B 1 45 ? -5.098 12.492 -1.415 1 98.88 45 VAL B C 1
ATOM 1121 O O . VAL B 1 45 ? -4.672 11.43 -1.883 1 98.88 45 VAL B O 1
ATOM 1124 N N . GLU B 1 46 ? -4.406 13.539 -1.104 1 98.94 46 GLU B N 1
ATOM 1125 C CA . GLU B 1 46 ? -2.947 13.5 -1.172 1 98.94 46 GLU B CA 1
ATOM 1126 C C . GLU B 1 46 ? -2.326 13.633 0.215 1 98.94 46 GLU B C 1
ATOM 1128 O O . GLU B 1 46 ? -2.803 14.414 1.041 1 98.94 46 GLU B O 1
ATOM 1133 N N . ALA B 1 47 ? -1.22 12.875 0.442 1 98.94 47 ALA B N 1
ATOM 1134 C CA . ALA B 1 47 ? -0.513 13.023 1.712 1 98.94 47 ALA B CA 1
ATOM 1135 C C . ALA B 1 47 ? 0.979 12.742 1.544 1 98.94 47 ALA B C 1
ATOM 1137 O O . ALA B 1 47 ? 1.378 11.961 0.683 1 98.94 47 ALA B O 1
ATOM 1138 N N . VAL B 1 48 ? 1.785 13.414 2.367 1 98.88 48 VAL B N 1
ATOM 1139 C CA . VAL B 1 48 ? 3.189 13.07 2.568 1 98.88 48 VAL B CA 1
ATOM 1140 C C . VAL B 1 48 ? 3.426 12.711 4.031 1 98.88 48 VAL B C 1
ATOM 1142 O O . VAL B 1 48 ? 2.973 13.414 4.938 1 98.88 48 VAL B O 1
ATOM 1145 N N . VAL B 1 49 ? 4.102 11.609 4.219 1 98.81 49 VAL B N 1
ATOM 1146 C CA . VAL B 1 49 ? 4.305 11.078 5.566 1 98.81 49 VAL B CA 1
ATOM 1147 C C . VAL B 1 49 ? 5.781 10.75 5.773 1 98.81 49 VAL B C 1
ATOM 1149 O O . VAL B 1 49 ? 6.422 10.156 4.898 1 98.81 49 VAL B O 1
ATOM 1152 N N . GLU B 1 50 ? 6.309 11.062 6.965 1 98.62 50 GLU B N 1
ATOM 1153 C CA . GLU B 1 50 ? 7.695 10.797 7.328 1 98.62 50 GLU B CA 1
ATOM 1154 C C . GLU B 1 50 ? 7.793 10.188 8.727 1 98.62 50 GLU B C 1
ATOM 1156 O O . GLU B 1 50 ? 7.031 10.547 9.625 1 98.62 50 GLU B O 1
ATOM 1161 N N . GLY B 1 51 ? 8.812 9.273 8.875 1 98.44 51 GLY B N 1
ATOM 1162 C CA . GLY B 1 51 ? 9.07 8.656 10.172 1 98.44 51 GLY B CA 1
ATOM 1163 C C . GLY B 1 51 ? 9.695 7.277 10.062 1 98.44 51 GLY B C 1
ATOM 1164 O O . GLY B 1 51 ? 10.305 6.945 9.047 1 98.44 51 GLY B O 1
ATOM 1165 N N . GLU B 1 52 ? 9.617 6.547 11.164 1 98.19 52 GLU B N 1
ATOM 1166 C CA . GLU B 1 52 ? 10.078 5.164 11.133 1 98.19 52 GLU B CA 1
ATOM 1167 C C . GLU B 1 52 ? 9.297 4.344 10.109 1 98.19 52 GLU B C 1
ATOM 1169 O O . GLU B 1 52 ? 8.07 4.434 10.047 1 98.19 52 GLU B O 1
ATOM 1174 N N . ARG B 1 53 ? 10 3.551 9.359 1 97.69 53 ARG B N 1
ATOM 1175 C CA . ARG B 1 53 ? 9.406 2.809 8.25 1 97.69 53 ARG B CA 1
ATOM 1176 C C . ARG B 1 53 ? 8.188 2.016 8.711 1 97.69 53 ARG B C 1
ATOM 1178 O O . ARG B 1 53 ? 7.141 2.055 8.07 1 97.69 53 ARG B O 1
ATOM 1185 N N . GLU B 1 54 ? 8.312 1.345 9.812 1 97.44 54 GLU B N 1
ATOM 1186 C CA . GLU B 1 54 ? 7.219 0.506 10.305 1 97.44 54 GLU B CA 1
ATOM 1187 C C . GLU B 1 54 ? 5.977 1.338 10.602 1 97.44 54 GLU B C 1
ATOM 1189 O O . GLU B 1 54 ? 4.852 0.896 10.359 1 97.44 54 GLU B O 1
ATOM 1194 N N . LYS B 1 55 ? 6.188 2.461 11.156 1 98.5 55 LYS B N 1
ATOM 1195 C CA . LYS B 1 55 ? 5.078 3.348 11.492 1 98.5 55 LYS B CA 1
ATOM 1196 C C . LYS B 1 55 ? 4.438 3.932 10.234 1 98.5 55 LYS B C 1
ATOM 1198 O O . LYS B 1 55 ? 3.213 4.066 10.164 1 98.5 55 LYS B O 1
ATOM 1203 N N . VAL B 1 56 ? 5.266 4.258 9.266 1 98.75 56 VAL B N 1
ATOM 1204 C CA . VAL B 1 56 ? 4.762 4.742 7.984 1 98.75 56 VAL B CA 1
ATOM 1205 C C . VAL B 1 56 ? 3.939 3.648 7.305 1 98.75 56 VAL B C 1
ATOM 1207 O O . VAL B 1 56 ? 2.859 3.916 6.777 1 98.75 56 VAL B O 1
ATOM 1210 N N . GLU B 1 57 ? 4.43 2.449 7.34 1 98.25 57 GLU B N 1
ATOM 1211 C CA . GLU B 1 57 ? 3.719 1.316 6.758 1 98.25 57 GLU B CA 1
ATOM 1212 C C . GLU B 1 57 ? 2.375 1.096 7.445 1 98.25 57 GLU B C 1
ATOM 1214 O O . GLU B 1 57 ? 1.396 0.712 6.801 1 98.25 57 GLU B O 1
ATOM 1219 N N . GLU B 1 58 ? 2.328 1.332 8.719 1 98.38 58 GLU B N 1
ATOM 1220 C CA . GLU B 1 58 ? 1.065 1.207 9.445 1 98.38 58 GLU B CA 1
ATOM 1221 C C . GLU B 1 58 ? 0.06 2.26 8.984 1 98.38 58 GLU B C 1
ATOM 1223 O O . GLU B 1 58 ? -1.133 1.976 8.867 1 98.38 58 GLU B O 1
ATOM 1228 N N . LEU B 1 59 ? 0.521 3.455 8.781 1 98.81 59 LEU B N 1
ATOM 1229 C CA . LEU B 1 59 ? -0.379 4.492 8.289 1 98.81 59 LEU B CA 1
ATOM 1230 C C . LEU B 1 59 ? -0.885 4.156 6.887 1 98.81 59 LEU B C 1
ATOM 1232 O O . LEU B 1 59 ? -2.049 4.406 6.566 1 98.81 59 LEU B O 1
ATOM 1236 N N . ILE B 1 60 ? 0.003 3.635 6.062 1 98.81 60 ILE B N 1
ATOM 1237 C CA . ILE B 1 60 ? -0.38 3.23 4.715 1 98.81 60 ILE B CA 1
ATOM 1238 C C . ILE B 1 60 ? -1.433 2.127 4.785 1 98.81 60 ILE B C 1
ATOM 1240 O O . ILE B 1 60 ? -2.41 2.145 4.035 1 98.81 60 ILE B O 1
ATOM 1244 N N . LYS B 1 61 ? -1.211 1.193 5.688 1 98.44 61 LYS B N 1
ATOM 1245 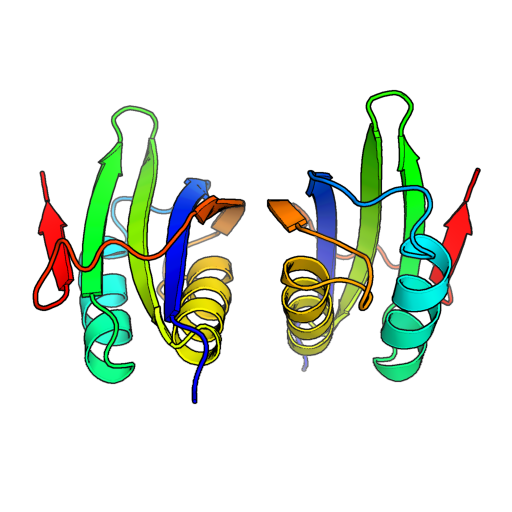C CA . LYS B 1 61 ? -2.197 0.14 5.914 1 98.44 61 LYS B CA 1
ATOM 1246 C C . LYS B 1 61 ? -3.562 0.73 6.258 1 98.44 61 LYS B C 1
ATOM 1248 O O . LYS B 1 61 ? -4.578 0.332 5.684 1 98.44 61 LYS B O 1
ATOM 1253 N N . TRP B 1 62 ? -3.613 1.652 7.125 1 98.62 62 TRP B N 1
ATOM 1254 C CA . TRP B 1 62 ? -4.855 2.33 7.48 1 98.62 62 TRP B CA 1
ATOM 1255 C C . TRP B 1 62 ? -5.461 3.027 6.266 1 98.62 62 TRP B C 1
ATOM 1257 O O . TRP B 1 62 ? -6.68 3.006 6.074 1 98.62 62 TRP B O 1
ATOM 1267 N N . ALA B 1 63 ? -4.605 3.701 5.445 1 98.75 63 ALA B N 1
ATOM 1268 C CA . ALA B 1 63 ? -5.066 4.484 4.301 1 98.75 63 ALA B CA 1
ATOM 1269 C C . ALA B 1 63 ? -5.809 3.607 3.297 1 98.75 63 ALA B C 1
ATOM 1271 O O . ALA B 1 63 ? -6.668 4.09 2.557 1 98.75 63 ALA B O 1
ATO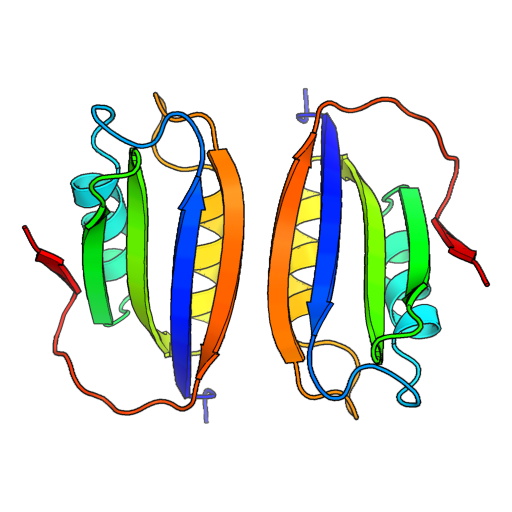M 1272 N N . HIS B 1 64 ? -5.5 2.33 3.238 1 98.31 64 HIS B N 1
ATOM 1273 C CA . HIS B 1 64 ? -6.191 1.392 2.359 1 98.31 64 HIS B CA 1
ATOM 1274 C C . HIS B 1 64 ? -7.629 1.164 2.814 1 98.31 64 HIS B C 1
ATOM 1276 O O . HIS B 1 64 ? -8.461 0.679 2.043 1 98.31 64 HIS B O 1
ATOM 1282 N N . ARG B 1 65 ? -7.934 1.493 4.039 1 96.88 65 ARG B N 1
ATOM 1283 C CA . ARG B 1 65 ? -9.273 1.354 4.605 1 96.88 65 ARG B CA 1
ATOM 1284 C C . ARG B 1 65 ? -9.969 2.707 4.695 1 96.88 65 ARG B C 1
ATOM 1286 O O . ARG B 1 65 ? -11.055 2.889 4.137 1 96.88 65 ARG B O 1
ATOM 1293 N N . GLY B 1 66 ? -9.219 3.635 5.309 1 98.12 66 GLY B N 1
ATOM 1294 C CA . GLY B 1 66 ? -9.773 4.961 5.535 1 98.12 66 GLY B CA 1
ATOM 1295 C C . GLY B 1 66 ? -10.781 5 6.668 1 98.12 66 GLY B C 1
ATOM 1296 O O . GLY B 1 66 ? -10.922 4.027 7.414 1 98.12 66 GLY B O 1
ATOM 1297 N N . PRO B 1 67 ? -11.414 6.223 6.824 1 98.44 67 PRO B N 1
ATOM 1298 C CA . PRO B 1 67 ? -12.461 6.32 7.84 1 98.44 67 PRO B CA 1
ATOM 1299 C C . PRO B 1 67 ? -13.711 5.52 7.48 1 98.44 67 PRO B C 1
ATOM 1301 O O . PRO B 1 67 ? -13.844 5.043 6.348 1 98.44 67 PRO B O 1
ATOM 1304 N N . PRO B 1 68 ? -14.625 5.34 8.406 1 96.81 68 PRO B N 1
ATOM 1305 C CA . PRO B 1 68 ? -15.75 4.418 8.25 1 96.81 68 PRO B CA 1
ATOM 1306 C C . PRO B 1 68 ? -16.594 4.715 7.012 1 96.81 68 PRO B C 1
ATOM 1308 O O . PRO B 1 68 ? -17.078 3.789 6.352 1 96.81 68 PRO B O 1
ATOM 1311 N N . LEU B 1 69 ? -16.797 5.969 6.613 1 97.38 69 LEU B N 1
ATOM 1312 C CA . LEU B 1 69 ? -17.672 6.316 5.504 1 97.38 69 LEU B CA 1
ATOM 1313 C C . LEU B 1 69 ? -16.922 6.301 4.18 1 97.38 69 LEU B C 1
ATOM 1315 O O . LEU B 1 69 ? -17.5 6.516 3.119 1 97.38 69 LEU B O 1
ATOM 1319 N N . ALA B 1 70 ? -15.625 5.961 4.23 1 98.56 70 ALA B N 1
ATOM 1320 C CA . ALA B 1 70 ? -14.805 5.98 3.027 1 98.56 70 ALA B CA 1
ATOM 1321 C C . ALA B 1 70 ? -14.898 4.66 2.27 1 98.56 70 ALA B C 1
ATOM 1323 O O . ALA B 1 70 ? -15.203 3.619 2.861 1 98.56 70 ALA B O 1
ATOM 1324 N N . LYS B 1 71 ? -14.766 4.645 1.01 1 98.12 71 LYS B N 1
ATOM 1325 C CA . LYS B 1 71 ? -14.547 3.508 0.123 1 98.12 71 LYS B CA 1
ATOM 1326 C C . LYS B 1 71 ? -13.305 3.719 -0.74 1 98.12 71 LYS B C 1
ATOM 1328 O O . LYS B 1 71 ? -13.383 4.32 -1.812 1 98.12 71 LYS B O 1
ATOM 1333 N N . VAL B 1 72 ? -12.195 3.137 -0.307 1 98.69 72 VAL B N 1
ATOM 1334 C CA . VAL B 1 72 ? -10.93 3.336 -1 1 98.69 72 VAL B CA 1
ATOM 1335 C C . VAL B 1 72 ? -10.812 2.357 -2.166 1 98.69 72 VAL B C 1
ATOM 1337 O O . VAL B 1 72 ? -10.945 1.145 -1.982 1 98.69 72 VAL B O 1
ATOM 1340 N N . GLU B 1 73 ? -10.547 2.9 -3.355 1 98.62 73 GLU B N 1
ATOM 1341 C CA . GLU B 1 73 ? -10.469 2.094 -4.57 1 98.62 73 GLU B CA 1
ATOM 1342 C C . GLU B 1 73 ? -9.023 1.871 -4.996 1 98.62 73 GLU B C 1
ATOM 1344 O O . GLU B 1 73 ? -8.695 0.845 -5.598 1 98.62 73 GLU B O 1
ATOM 1349 N N . ARG B 1 74 ? -8.172 2.844 -4.691 1 98.75 74 ARG B N 1
ATOM 1350 C CA . ARG B 1 74 ? -6.785 2.789 -5.137 1 98.75 74 ARG B CA 1
ATOM 1351 C C . ARG B 1 74 ? -5.887 3.633 -4.238 1 98.75 74 ARG B C 1
ATOM 1353 O O . ARG B 1 74 ? -6.254 4.742 -3.848 1 98.75 74 ARG B O 1
ATOM 1360 N N . VAL B 1 75 ? -4.707 3.105 -3.947 1 98.88 75 VAL B N 1
ATOM 1361 C CA . VAL B 1 75 ? -3.66 3.838 -3.242 1 98.88 75 VAL B CA 1
ATOM 1362 C C . VAL B 1 75 ? -2.344 3.727 -4.008 1 98.88 75 VAL B C 1
ATOM 1364 O O . VAL B 1 75 ? -1.896 2.623 -4.328 1 98.88 75 VAL B O 1
ATOM 1367 N N . GLU B 1 76 ? -1.803 4.805 -4.289 1 98.88 76 GLU B N 1
ATOM 1368 C CA . GLU B 1 76 ? -0.453 4.875 -4.84 1 98.88 76 GLU B CA 1
ATOM 1369 C C . GLU B 1 76 ? 0.553 5.32 -3.783 1 98.88 76 GLU B C 1
ATOM 1371 O O . GLU B 1 76 ? 0.34 6.324 -3.1 1 98.88 76 GLU B O 1
ATOM 1376 N N . VAL B 1 77 ? 1.564 4.562 -3.678 1 98.88 77 VAL B N 1
ATOM 1377 C CA . VAL B 1 77 ? 2.609 4.875 -2.709 1 98.88 77 VAL B CA 1
ATOM 1378 C C . VAL B 1 77 ? 3.943 5.062 -3.428 1 98.88 77 VAL B C 1
ATOM 1380 O O . VAL B 1 77 ? 4.438 4.145 -4.082 1 98.88 77 VAL B O 1
ATOM 1383 N N . ARG B 1 78 ? 4.543 6.293 -3.324 1 98.81 78 ARG B N 1
ATOM 1384 C CA . ARG B 1 78 ? 5.898 6.566 -3.797 1 98.81 78 ARG B CA 1
ATOM 1385 C C . ARG B 1 78 ? 6.855 6.77 -2.627 1 98.81 78 ARG B C 1
ATOM 1387 O O . ARG B 1 78 ? 6.699 7.711 -1.847 1 98.81 78 ARG B O 1
ATOM 1394 N N . TRP B 1 79 ? 7.844 5.914 -2.568 1 98.5 79 TRP B N 1
ATOM 1395 C CA . TRP B 1 79 ? 8.82 5.98 -1.482 1 98.5 79 TRP B CA 1
ATOM 1396 C C . TRP B 1 79 ? 9.922 6.977 -1.809 1 98.5 79 TRP B C 1
ATOM 1398 O O . TRP B 1 79 ? 10.414 7.02 -2.939 1 98.5 79 TRP B O 1
ATOM 1408 N N . GLU B 1 80 ? 10.25 7.781 -0.818 1 97.62 80 GLU B N 1
ATOM 1409 C CA . GLU B 1 80 ? 11.32 8.766 -0.943 1 97.62 80 GLU B CA 1
ATOM 1410 C C . GLU B 1 80 ? 12.242 8.734 0.273 1 97.62 80 GLU B C 1
ATOM 1412 O O . GLU B 1 80 ? 11.914 8.125 1.294 1 97.62 80 GLU B O 1
ATOM 1417 N N . SER B 1 81 ? 13.375 9.344 0.138 1 96.69 81 SER B N 1
ATOM 1418 C CA . SER B 1 81 ? 14.289 9.477 1.269 1 96.69 81 SER B CA 1
ATOM 1419 C C . SER B 1 81 ? 13.727 10.422 2.328 1 96.69 81 SER B C 1
ATOM 1421 O O . SER B 1 81 ? 13.125 11.445 1.998 1 96.69 81 SER B O 1
ATOM 1423 N N . TYR B 1 82 ? 14.016 10.039 3.561 1 97.88 82 TYR B N 1
ATOM 1424 C CA . TYR B 1 82 ? 13.625 10.883 4.68 1 97.88 82 TYR B CA 1
ATOM 1425 C C . TYR B 1 82 ? 14.281 12.258 4.582 1 97.88 82 TYR B C 1
ATOM 1427 O O . TYR B 1 82 ? 15.469 12.367 4.27 1 97.88 82 TYR B O 1
ATOM 1435 N N . ARG B 1 83 ? 13.531 13.406 4.926 1 97.88 83 ARG B N 1
ATOM 1436 C CA . ARG B 1 83 ? 14.078 14.758 4.875 1 97.88 83 ARG B CA 1
ATOM 1437 C C . ARG B 1 83 ? 13.906 15.469 6.215 1 97.88 83 ARG B C 1
ATOM 1439 O O . ARG B 1 83 ? 14.609 16.438 6.5 1 97.88 83 ARG B O 1
ATOM 1446 N N . GLY B 1 84 ? 12.961 15.008 6.992 1 96.81 84 GLY B N 1
ATOM 1447 C CA . GLY B 1 84 ? 12.711 15.648 8.273 1 96.81 84 GLY B CA 1
ATOM 1448 C C . GLY B 1 84 ? 12.148 17.047 8.141 1 96.81 84 GLY B C 1
ATOM 1449 O O . GLY B 1 84 ? 12.531 17.953 8.891 1 96.81 84 GLY B O 1
ATOM 1450 N N . ASP B 1 85 ? 11.188 17.25 7.172 1 96.12 85 ASP B N 1
ATOM 1451 C CA . ASP B 1 85 ? 10.703 18.578 6.809 1 96.12 85 ASP B CA 1
ATOM 1452 C C . ASP B 1 85 ? 9.617 19.047 7.773 1 96.12 85 ASP B C 1
ATOM 1454 O O . ASP B 1 85 ? 9.32 20.25 7.848 1 96.12 85 ASP B O 1
ATOM 1458 N N . TRP B 1 86 ? 9.055 18.203 8.555 1 96.25 86 TRP B N 1
ATOM 1459 C CA . TRP B 1 86 ? 7.879 18.594 9.328 1 96.25 86 TRP B CA 1
ATOM 1460 C C . TRP B 1 86 ? 7.988 18.094 10.766 1 96.25 86 TRP B C 1
ATOM 1462 O O . TRP B 1 86 ? 8.625 17.062 11.031 1 96.25 86 TRP B O 1
ATOM 1472 N N . GLU B 1 87 ? 7.391 18.875 11.617 1 95.56 87 GLU B N 1
ATOM 1473 C CA . GLU B 1 87 ? 7.129 18.484 12.992 1 95.56 87 GLU B CA 1
ATOM 1474 C C . GLU B 1 87 ? 5.633 18.312 13.25 1 95.56 87 GLU B C 1
ATOM 1476 O O . GLU B 1 87 ? 4.883 19.297 13.227 1 95.56 87 GLU B O 1
ATOM 1481 N N . GLY B 1 88 ? 5.285 17.094 13.422 1 98 88 GLY B N 1
ATOM 1482 C CA . GLY B 1 88 ? 3.867 16.812 13.578 1 98 88 GLY B CA 1
ATOM 1483 C C . GLY B 1 88 ? 3.178 16.484 12.266 1 98 88 GLY B C 1
ATOM 1484 O O . GLY B 1 88 ? 3.838 16.156 11.273 1 98 88 GLY B O 1
ATOM 1485 N N . PHE B 1 89 ? 1.805 16.453 12.234 1 98.75 89 PHE B N 1
ATOM 1486 C CA . PHE B 1 89 ? 1.004 16.125 11.055 1 98.75 89 PHE B CA 1
ATOM 1487 C C . PHE B 1 89 ? -0.127 17.141 10.875 1 98.75 89 PHE B C 1
ATOM 1489 O O . PHE B 1 89 ? -0.929 17.344 11.789 1 98.75 89 PHE B O 1
ATOM 1496 N N . SER B 1 90 ? -0.265 17.719 9.617 1 98.56 90 SER B N 1
ATOM 1497 C CA . SER B 1 90 ? -1.207 18.828 9.445 1 98.56 90 SER B CA 1
ATOM 1498 C C . SER B 1 90 ? -2.189 18.531 8.312 1 98.56 90 SER B C 1
ATOM 1500 O O . SER B 1 90 ? -1.855 17.828 7.355 1 98.56 90 SER B O 1
ATOM 1502 N N . VAL B 1 91 ? -3.418 19.094 8.422 1 98.31 91 VAL B N 1
ATOM 1503 C CA . VAL B 1 91 ? -4.367 19.172 7.316 1 98.31 91 VAL B CA 1
ATOM 1504 C C . VAL B 1 91 ? -4.16 20.469 6.551 1 98.31 91 VAL B C 1
ATOM 1506 O O . VAL B 1 91 ? -4.273 21.562 7.125 1 98.31 91 VAL B O 1
ATOM 1509 N N . VAL B 1 92 ? -3.826 20.297 5.227 1 96.5 92 VAL B N 1
ATOM 1510 C CA . VAL B 1 92 ? -3.537 21.5 4.441 1 96.5 92 VAL B CA 1
ATOM 1511 C C . VAL B 1 92 ? -4.641 21.719 3.412 1 96.5 92 VAL B C 1
ATOM 1513 O O . VAL B 1 92 ? -5.25 20.766 2.926 1 96.5 92 VAL B O 1
ATOM 1516 N N . ARG B 1 93 ? -5 22.938 3 1 88.5 93 ARG B N 1
ATOM 1517 C CA . ARG B 1 93 ? -6.055 23.297 2.059 1 88.5 93 ARG B CA 1
ATOM 1518 C C . ARG B 1 93 ? -5.496 23.469 0.652 1 88.5 93 ARG B C 1
ATOM 1520 O O . ARG B 1 93 ? -4.34 23.859 0.482 1 88.5 93 ARG B O 1
#

Solvent-accessible surface area (backbone atoms only — not comparable to full-atom values): 9757 Å² total; per-residue (Å²): 128,83,54,63,28,23,39,42,39,39,39,33,53,51,49,62,97,36,59,35,54,64,51,48,36,55,53,32,52,75,61,64,32,20,35,37,30,30,76,42,95,87,45,29,34,39,36,40,43,34,32,46,46,72,49,49,51,50,52,50,57,46,58,63,47,52,40,91,76,30,47,50,36,31,41,37,41,37,54,46,76,53,80,81,87,51,87,48,53,45,79,50,132,127,85,56,64,27,23,38,41,39,41,40,35,52,49,49,60,96,37,58,35,54,64,51,49,36,54,54,34,52,75,61,64,32,20,35,36,29,30,75,42,97,86,44,32,34,39,34,39,42,35,32,46,45,70,50,50,51,51,51,51,57,46,58,63,48,53,40,92,76,30,48,52,35,33,40,37,40,37,54,44,78,55,78,80,86,52,86,48,52,45,78,48,131

Foldseek 3Di:
DFAKWKKKKKW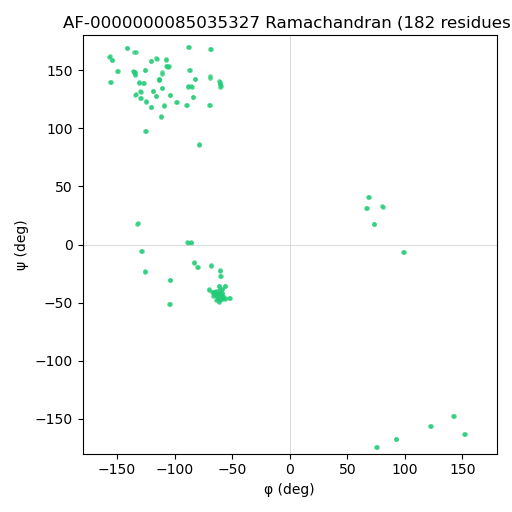DFQQPPQCQQVVLQVLCVVLVWEWEKEADPVGIIIIMIIDGPVSVVVSVVQSCPTDPVTDTDDMDMDIDGHDPPGDGYYYDD/DFAKWKKKKKWDFQQPPQCQQVVLQVLCVVLPWEWEKEADPVGIIIIMIIDGPVSVVVSVVQSCVTDPVTDTDDMDMDIDGHDPPGDGYYYDD

Nearest PDB structures (foldseek):
  4oj3-assembly2_B  TM=9.935E-01  e=8.522E-13  Saccharolobus solfataricus P2
  4oj3-assembly1_A  TM=9.934E-01  e=9.085E-13  Saccharolobus solfataricus P2
  4ojh-assembly2_B  TM=9.903E-01  e=8.522E-13  Saccharolobus solfataricus P2
  4oj1-assembly1_A  TM=9.894E-01  e=2.872E-12  Saccharolobus solfataricus P2
  3br8-assembly1_A  TM=9.730E-01  e=2.692E-10  unclassified